Protein 6Y5U (pdb70)

B-factor: mean 34.08, std 11.99, range [17.09, 90.78]

Radius of gyration: 19.23 Å; Cα contacts (8 Å, |Δi|>4): 488; chains: 1; bounding box: 48×51×40 Å

Structure (mmCIF, N/CA/C/O backbone):
data_6Y5U
#
_entry.id   6Y5U
#
_cell.length_a   95.410
_cell.length_b   95.410
_cell.length_c   69.026
_cell.angle_alpha   90.000
_cell.angle_beta   90.000
_cell.angle_gamma   120.000
#
_symmetry.space_group_name_H-M   'P 32 2 1'
#
loop_
_entity.id
_entity.type
_entity.pdbx_description
1 polymer Rv1045
2 water water
#
loop_
_atom_site.group_PDB
_atom_site.id
_atom_site.type_symbol
_atom_site.label_atom_id
_atom_site.label_alt_id
_atom_site.label_comp_id
_atom_site.label_asym_id
_atom_site.label_entity_id
_atom_site.label_seq_id
_atom_site.pdbx_PDB_ins_code
_atom_site.Cartn_x
_atom_site.Cartn_y
_atom_site.Cartn_z
_atom_site.occupancy
_atom_site.B_iso_or_equiv
_atom_site.auth_seq_id
_atom_site.auth_comp_id
_atom_site.auth_asym_id
_atom_site.auth_atom_id
_atom_site.pdbx_PDB_model_num
ATOM 1 N N . PRO A 1 3 ? 11.97700 71.98600 14.88800 1.000 68.19000 4 PRO A N 1
ATOM 2 C CA . PRO A 1 3 ? 13.13700 71.27200 14.33900 1.000 65.37000 4 PRO A CA 1
ATOM 3 C C . PRO A 1 3 ? 14.34300 71.28600 15.28400 1.000 61.86000 4 PRO A C 1
ATOM 4 O O . PRO A 1 3 ? 15.00500 72.31700 15.42300 1.000 65.48000 4 PRO A O 1
ATOM 8 N N . TYR A 1 4 ? 14.61800 70.15300 15.92700 1.000 59.50000 5 TYR A N 1
ATOM 9 C CA . TYR A 1 4 ? 15.74400 70.06000 16.84700 1.000 55.16000 5 TYR A CA 1
ATOM 10 C C . TYR A 1 4 ? 17.04500 69.93100 16.07000 1.000 53.29000 5 TYR A C 1
ATOM 11 O O . TYR A 1 4 ? 17.13700 69.14900 15.12000 1.000 56.81000 5 TYR A O 1
ATOM 20 N N . SER A 1 5 ? 18.05600 70.68400 16.49100 1.000 57.33000 6 SER A N 1
ATOM 21 C CA . SER A 1 5 ? 19.33800 70.70800 15.79900 1.000 56.08000 6 SER A CA 1
ATOM 22 C C . SER A 1 5 ? 20.29200 69.61500 16.25400 1.000 54.79000 6 SER A C 1
ATOM 23 O O . SER A 1 5 ? 21.26000 69.32300 15.54300 1.000 56.85000 6 SER A O 1
ATOM 26 N N . SER A 1 6 ? 20.04600 69.00500 17.40700 1.000 51.97000 7 SER A N 1
ATOM 27 C CA . SER A 1 6 ? 21.02400 68.14100 18.04800 1.000 47.94000 7 SER A CA 1
ATOM 28 C C . SER A 1 6 ? 20.28300 67.10200 18.87700 1.000 42.82000 7 SER A C 1
ATOM 29 O O . SER A 1 6 ? 19.13600 67.32800 19.27700 1.000 44.69000 7 SER A O 1
ATOM 32 N N . PRO A 1 7 ? 20.89400 65.94400 19.12500 1.000 42.49000 8 PRO A N 1
ATOM 33 C CA . PRO A 1 7 ? 20.26800 64.94400 19.99900 1.000 42.09000 8 PRO A CA 1
ATOM 34 C C . PRO A 1 7 ? 20.10400 65.48000 21.41000 1.000 42.39000 8 PRO A C 1
ATOM 35 O O . PRO A 1 7 ? 20.84400 66.38400 21.82900 1.000 44.10000 8 PRO A O 1
ATOM 39 N N . PRO A 1 8 ? 19.14500 64.95400 22.17400 1.000 39.23000 9 PRO A N 1
ATOM 40 C CA . PRO A 1 8 ? 18.95900 65.42100 23.55700 1.000 39.81000 9 PRO A CA 1
ATOM 41 C C . PRO A 1 8 ? 20.23900 65.27000 24.36600 1.000 42.22000 9 PRO A C 1
ATOM 42 O O . PRO A 1 8 ? 20.89400 64.22700 24.33000 1.000 39.62000 9 PRO A O 1
ATOM 46 N N . THR A 1 9 ? 20.58800 66.33200 25.09900 1.000 41.11000 10 THR A N 1
ATOM 47 C CA . THR A 1 9 ? 21.78700 66.30600 25.93500 1.000 44.49000 10 THR A CA 1
ATOM 48 C C . THR A 1 9 ? 21.71200 65.21000 26.98900 1.000 45.73000 10 THR A C 1
ATOM 49 O O . THR A 1 9 ? 22.72700 64.58200 27.31500 1.000 43.96000 10 THR A O 1
ATOM 53 N N . ASN A 1 10 ? 20.52800 64.96900 27.54300 1.000 44.09000 11 ASN A N 1
ATOM 54 C CA . ASN A 1 10 ? 20.38900 64.02200 28.64000 1.000 42.16000 11 ASN A CA 1
ATOM 55 C C . ASN A 1 10 ? 18.93700 63.57000 28.72600 1.000 39.71000 11 ASN A C 1
ATOM 56 O O . ASN A 1 10 ? 18.08300 64.00400 27.94700 1.000 40.67000 11 ASN A O 1
ATOM 61 N N . LEU A 1 11 ? 18.66800 62.70500 29.71200 1.000 39.71000 12 LEU A N 1
ATOM 62 C CA . LEU A 1 11 ? 17.33300 62.13500 29.88400 1.000 37.75000 12 LEU A CA 1
ATOM 63 C C . LEU A 1 11 ? 16.28200 63.21500 30.09300 1.000 40.96000 12 LEU A C 1
ATOM 64 O O . LEU A 1 11 ? 15.17800 63.12900 29.54400 1.000 34.73000 12 LEU A O 1
ATOM 69 N N . ARG A 1 12 ? 16.60100 64.24400 30.88400 1.000 40.77000 13 ARG A N 1
ATOM 70 C CA . ARG A 1 12 ? 15.63800 65.31900 31.10000 1.000 42.51000 13 ARG A CA 1
ATOM 71 C C . ARG A 1 12 ? 15.26000 65.98800 29.78100 1.000 41.46000 13 ARG A C 1
ATOM 72 O O . ARG A 1 12 ? 14.08100 66.26200 29.53000 1.000 40.20000 13 ARG A O 1
ATOM 80 N N . SER A 1 13 ? 16.24900 66.24500 28.91900 1.000 39.09000 14 SER A N 1
ATOM 81 C CA . SER A 1 13 ? 15.96400 66.83100 27.61400 1.000 39.98000 14 SER A CA 1
ATOM 82 C C . SER A 1 13 ? 15.16800 65.87200 26.73700 1.000 35.90000 14 SER A C 1
ATOM 83 O O . SER A 1 13 ? 14.29700 66.30200 25.97200 1.000 33.52000 14 SER A O 1
ATOM 86 N N . LEU A 1 14 ? 15.47300 64.57600 26.81600 1.000 37.77000 15 LEU A N 1
ATOM 87 C CA . LEU A 1 14 ? 14.72000 63.59100 26.04800 1.000 34.34000 15 LEU A CA 1
ATOM 88 C C . LEU A 1 14 ? 13.24500 63.63000 26.42300 1.000 37.00000 15 LEU A C 1
ATOM 89 O O . LEU A 1 14 ? 12.37100 63.67300 25.54900 1.000 35.78000 15 LEU A O 1
ATOM 94 N N . ARG A 1 15 ? 12.95400 63.65000 27.72500 1.000 38.41000 16 ARG A N 1
ATOM 95 C CA . ARG A 1 15 ? 11.56600 63.64100 28.17800 1.000 38.23000 16 ARG A CA 1
ATOM 96 C C . ARG A 1 15 ? 10.85000 64.93800 27.82700 1.000 41.03000 16 ARG A C 1
ATOM 97 O O . ARG A 1 15 ? 9.65700 64.92300 27.50400 1.000 36.61000 16 ARG A O 1
ATOM 105 N N . ASP A 1 16 ? 11.54800 66.07300 27.89100 1.000 40.66000 17 ASP A N 1
ATOM 106 C CA . ASP A 1 16 ? 10.90400 67.32700 27.51900 1.000 36.20000 17 ASP A CA 1
ATOM 107 C C . ASP A 1 16 ? 10.55000 67.34600 26.03900 1.000 38.56000 17 ASP A C 1
ATOM 108 O O . ASP A 1 16 ? 9.49300 67.86000 25.65100 1.000 36.83000 17 ASP A O 1
ATOM 113 N N . ARG A 1 17 ? 11.42000 66.79500 25.19200 1.000 33.90000 18 ARG A N 1
ATOM 114 C CA . ARG A 1 17 ? 11.09000 66.72400 23.77400 1.000 32.24000 18 ARG A CA 1
ATOM 115 C C . ARG A 1 17 ? 9.94400 65.74900 23.53500 1.000 32.29000 18 ARG A C 1
ATOM 116 O O . ARG A 1 17 ? 9.02000 66.04900 22.77000 1.000 33.69000 18 ARG A O 1
ATOM 124 N N . LEU A 1 18 ? 9.98000 64.59000 24.20200 1.000 32.67000 19 LEU A N 1
ATOM 125 C CA . LEU A 1 18 ? 8.87100 63.64200 24.11400 1.000 34.23000 19 LEU A CA 1
ATOM 126 C C . LEU A 1 18 ? 7.55800 64.28800 24.54400 1.000 33.93000 19 LEU A C 1
ATOM 127 O O . LEU A 1 18 ? 6.51800 64.08600 23.90700 1.000 33.94000 19 LEU A O 1
ATOM 132 N N . THR A 1 19 ? 7.59000 65.07400 25.62300 1.000 37.38000 20 THR A N 1
ATOM 133 C CA . THR A 1 19 ? 6.39200 65.78900 26.05600 1.000 37.39000 20 THR A CA 1
ATOM 134 C C . THR A 1 19 ? 5.88300 66.72500 24.96600 1.000 36.58000 20 THR A C 1
ATOM 135 O O . THR A 1 19 ? 4.68200 66.76600 24.67600 1.000 36.62000 20 THR A O 1
ATOM 139 N N . GLN A 1 20 ? 6.78900 67.48700 24.34500 1.000 35.05000 21 GLN A N 1
ATOM 140 C CA . GLN A 1 20 ? 6.37600 68.42100 23.30400 1.000 37.34000 21 GLN A CA 1
ATOM 141 C C . GLN A 1 20 ? 5.81700 67.70100 22.08100 1.000 35.11000 21 GLN A C 1
ATOM 142 O O . GLN A 1 20 ? 4.79900 68.12500 21.51900 1.000 37.51000 21 GLN A O 1
ATOM 148 N N . VAL A 1 21 ? 6.46500 66.61800 21.64200 1.000 34.68000 22 VAL A N 1
ATOM 149 C CA . VAL A 1 21 ? 5.99000 65.91900 20.44800 1.000 31.91000 22 VAL A CA 1
ATOM 150 C C . VAL A 1 21 ? 4.65200 65.24000 20.72400 1.000 30.27000 22 VAL A C 1
ATOM 151 O O . VAL A 1 21 ? 3.75000 65.24500 19.87600 1.000 33.95000 22 VAL A O 1
ATOM 155 N N . ALA A 1 22 ? 4.50900 64.63600 21.90800 1.000 33.12000 23 ALA A N 1
ATOM 156 C CA . ALA A 1 22 ? 3.24500 63.98400 22.24800 1.000 30.21000 23 ALA A CA 1
ATOM 157 C C . ALA A 1 22 ? 2.10400 64.99000 22.27700 1.000 36.47000 23 ALA A C 1
ATOM 158 O O . ALA A 1 22 ? 0.99600 64.69100 21.82800 1.000 33.40000 23 ALA A O 1
ATOM 160 N N . GLU A 1 23 ? 2.35400 66.19500 22.79400 1.000 37.14000 24 GLU A N 1
ATOM 161 C CA . GLU A 1 23 ? 1.30500 67.21200 22.76800 1.000 40.20000 24 GLU A CA 1
ATOM 162 C C . GLU A 1 23 ? 1.02000 67.66800 21.34300 1.000 36.47000 24 GLU A C 1
ATOM 163 O O . GLU A 1 23 ? -0.14400 67.85200 20.96800 1.000 39.73000 24 GLU A O 1
ATOM 169 N N . ARG A 1 24 ? 2.06800 67.84400 20.53100 1.000 38.22000 25 ARG A N 1
ATOM 170 C CA . ARG A 1 24 ? 1.87800 68.21000 19.13000 1.000 39.09000 25 ARG A CA 1
ATOM 171 C C . ARG A 1 24 ? 1.09300 67.14200 18.38000 1.000 39.81000 25 ARG A C 1
ATOM 172 O O . ARG A 1 24 ? 0.27400 67.45600 17.50900 1.000 41.69000 25 ARG A O 1
ATOM 180 N N . GLN A 1 25 ? 1.34100 65.87200 18.69100 1.000 38.51000 26 GLN A N 1
ATOM 181 C CA . GLN A 1 25 ? 0.70600 64.77700 17.97500 1.000 40.33000 26 GLN A CA 1
ATOM 182 C C . GLN A 1 25 ? -0.63800 64.38200 18.57000 1.000 39.44000 26 GLN A C 1
ATOM 183 O O . GLN A 1 25 ? -1.34600 63.56500 17.96900 1.000 43.02000 26 GLN A O 1
ATOM 189 N N . GLY A 1 26 ? -1.01100 64.94100 19.71700 1.000 41.36000 27 GLY A N 1
ATOM 190 C CA . GLY A 1 26 ? -2.24200 64.53000 20.37000 1.000 39.64000 27 GLY A CA 1
ATOM 191 C C . GLY A 1 26 ? -2.19300 63.10700 20.87800 1.000 39.16000 27 GLY A C 1
ATOM 192 O O . GLY A 1 26 ? -3.16700 62.35800 20.71600 1.000 37.65000 27 GLY A O 1
ATOM 193 N N . VAL A 1 27 ? -1.07700 62.71600 21.49300 1.000 36.47000 28 VAL A N 1
ATOM 194 C CA . VAL A 1 27 ? -0.84600 61.36300 21.97700 1.000 33.77000 28 VAL A CA 1
ATOM 195 C C . VAL A 1 27 ? -0.49300 61.43700 23.45500 1.000 35.55000 28 VAL A C 1
ATOM 196 O O . VAL A 1 27 ? 0.08700 62.42100 23.92400 1.000 35.63000 28 VAL A O 1
ATOM 200 N N . VAL A 1 28 ? -0.88000 60.39700 24.19900 1.000 34.03000 29 VAL A N 1
ATOM 201 C CA . VAL A 1 28 ? -0.48600 60.27400 25.59600 1.000 34.17000 29 VAL A CA 1
ATOM 202 C C . VAL A 1 28 ? 1.03200 60.22400 25.69000 1.000 36.71000 29 VAL A C 1
ATOM 203 O O . VAL A 1 28 ? 1.68500 59.49700 24.93600 1.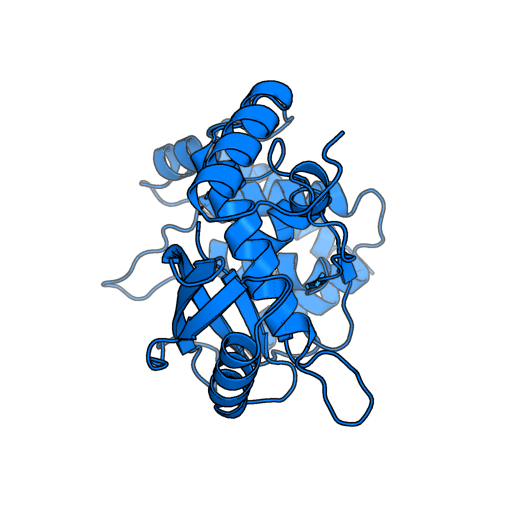000 32.28000 29 VAL A O 1
ATOM 207 N N . PHE A 1 29 ? 1.60300 61.00100 26.61600 1.000 33.69000 30 PHE A N 1
ATOM 208 C CA . PHE A 1 29 ? 3.05800 61.02400 26.75500 1.000 33.47000 30 PHE A CA 1
ATOM 209 C C . PHE A 1 29 ? 3.61100 59.62900 27.02300 1.000 33.54000 30 PHE A C 1
ATOM 210 O O . PHE A 1 29 ? 4.54100 59.18400 26.34400 1.000 33.35000 30 PHE A O 1
ATOM 218 N N . GLY A 1 30 ? 3.05600 58.92600 28.01900 1.000 31.45000 31 GLY A N 1
ATOM 219 C CA . GLY A 1 30 ? 3.56000 57.60200 28.35400 1.000 31.13000 31 GLY A CA 1
ATOM 220 C C . GLY A 1 30 ? 3.48600 56.61400 27.20100 1.000 31.72000 31 GLY A C 1
ATOM 221 O O . GLY A 1 30 ? 4.30700 55.69400 27.11000 1.000 30.81000 31 GLY A O 1
ATOM 222 N N . ARG A 1 31 ? 2.51800 56.79500 26.30400 1.000 28.38000 32 ARG A N 1
ATOM 223 C CA . ARG A 1 31 ? 2.41100 55.93900 25.12900 1.000 27.64000 32 ARG A CA 1
ATOM 224 C C . ARG A 1 31 ? 3.55400 56.20500 24.16100 1.000 30.28000 32 ARG A C 1
ATOM 225 O O . ARG A 1 31 ? 4.16000 55.26800 23.62800 1.000 27.93000 32 ARG A O 1
ATOM 233 N N . LEU A 1 32 ? 3.84500 57.48200 23.90500 1.000 30.43000 33 LEU A N 1
ATOM 234 C CA . LEU A 1 32 ? 4.96700 57.81600 23.03100 1.000 27.05000 33 LEU A CA 1
ATOM 235 C C . LEU A 1 32 ? 6.28100 57.39300 23.66000 1.000 30.78000 33 LEU A C 1
ATOM 236 O O . LEU A 1 32 ? 7.18100 56.89800 22.96500 1.000 26.31000 33 LEU A O 1
ATOM 241 N N . GLN A 1 33 ? 6.41700 57.58500 24.97400 1.000 29.53000 34 GLN A N 1
ATOM 242 C CA . GLN A 1 33 ? 7.65000 57.18200 25.63900 1.000 30.52000 34 GLN A CA 1
ATOM 243 C C . GLN A 1 33 ? 7.84900 55.67900 25.54500 1.000 29.09000 34 GLN A C 1
ATOM 244 O O . GLN A 1 33 ? 8.96400 55.21100 25.28100 1.000 31.10000 34 GLN A O 1
ATOM 250 N N . ARG A 1 34 ? 6.78200 54.90300 25.76100 1.000 29.51000 35 ARG A N 1
ATOM 251 C CA . ARG A 1 34 ? 6.89500 53.46000 25.60500 1.000 29.96000 35 ARG A CA 1
ATOM 252 C C . ARG A 1 34 ? 7.23800 53.09600 24.16400 1.000 27.79000 35 ARG A C 1
ATOM 253 O O . ARG A 1 34 ? 8.02300 52.17600 23.92100 1.000 29.82000 35 ARG A O 1
ATOM 261 N N . HIS A 1 35 ? 6.64100 53.79900 23.19800 1.000 26.88000 36 HIS A N 1
ATOM 262 C CA . HIS A 1 35 ? 6.93900 53.54400 21.78900 1.000 24.45000 36 HIS A CA 1
ATOM 263 C C . HIS A 1 35 ? 8.41800 53.75500 21.49700 1.000 26.06000 36 HIS A C 1
ATOM 264 O O . HIS A 1 35 ? 9.06500 52.91500 20.86200 1.000 26.03000 36 HIS A O 1
ATOM 271 N N . VAL A 1 36 ? 8.97200 54.86300 21.98200 1.000 26.23000 37 VAL A N 1
ATOM 272 C CA . VAL A 1 36 ? 10.39900 55.12600 21.79900 1.000 25.37000 37 VAL A CA 1
ATOM 273 C C . VAL A 1 36 ? 11.24200 54.03100 22.44800 1.000 25.04000 37 VAL A C 1
ATOM 274 O O . VAL A 1 36 ? 12.21600 53.55000 21.85600 1.000 25.52000 37 VAL A O 1
ATOM 278 N N . ALA A 1 37 ? 10.89000 53.61700 23.67500 1.000 24.80000 38 ALA A N 1
ATOM 279 C CA . ALA A 1 37 ? 11.63000 52.53500 24.31900 1.000 26.06000 38 ALA A CA 1
ATOM 280 C C . ALA A 1 37 ? 11.58400 51.27000 23.47200 1.000 26.96000 38 ALA A C 1
ATOM 281 O O . ALA A 1 37 ? 12.59900 50.58500 23.29900 1.000 27.58000 38 ALA A O 1
ATOM 283 N N . MET A 1 38 ? 10.41600 50.96800 22.90700 1.000 24.63000 39 MET A N 1
ATOM 284 C CA . MET A 1 38 ? 10.27600 49.79500 22.05300 1.000 25.32000 39 MET A CA 1
ATOM 285 C C . MET A 1 38 ? 11.13800 49.91600 20.80700 1.000 24.69000 39 MET A C 1
ATOM 286 O O . MET A 1 38 ? 11.77400 48.93800 20.39600 1.000 25.33000 39 MET A O 1
ATOM 291 N N . ILE A 1 39 ? 11.14400 51.09800 20.18100 1.000 24.97000 40 ILE A N 1
ATOM 292 C CA . ILE A 1 39 ? 11.96500 51.30000 18.98800 1.000 24.46000 40 ILE A CA 1
ATOM 293 C C . ILE A 1 39 ? 13.43100 51.07300 19.32100 1.000 25.10000 40 ILE A C 1
ATOM 294 O O . ILE A 1 39 ? 14.17600 50.47800 18.53300 1.000 24.72000 40 ILE A O 1
ATOM 299 N N . VAL A 1 40 ? 13.86000 51.52900 20.50000 1.000 25.86000 41 VAL A N 1
ATOM 300 C CA . VAL A 1 40 ? 15.25700 51.36200 20.90500 1.000 27.48000 41 VAL A CA 1
ATOM 301 C C . VAL A 1 40 ? 15.59100 49.88600 21.05900 1.000 27.80000 41 VAL A C 1
ATOM 302 O O . VAL A 1 40 ? 16.62600 49.41200 20.57500 1.000 28.48000 41 VAL A O 1
ATOM 306 N N . VAL A 1 41 ? 14.71000 49.12500 21.72000 1.000 26.49000 42 VAL A N 1
ATOM 307 C CA . VAL A 1 41 ? 14.93800 47.68700 21.84000 1.000 24.18000 42 VAL A CA 1
ATOM 308 C C . VAL A 1 41 ? 14.91600 47.03000 20.46700 1.000 27.06000 42 VAL A C 1
ATOM 309 O O . VAL A 1 41 ? 15.69400 46.11300 20.18900 1.000 26.67000 42 VAL A O 1
ATOM 313 N N . ALA A 1 42 ? 14.03100 47.49300 19.58200 1.000 25.82000 43 ALA A N 1
ATOM 314 C CA . ALA A 1 42 ? 13.99700 46.93200 18.23800 1.000 25.88000 43 ALA A CA 1
ATOM 315 C C . ALA A 1 42 ? 15.27200 47.24000 17.46800 1.000 26.69000 43 ALA A C 1
ATOM 316 O O . ALA A 1 42 ? 15.70400 46.42700 16.64400 1.000 26.17000 43 ALA A O 1
ATOM 318 N N . GLN A 1 43 ? 15.88100 48.40600 17.69400 1.000 26.62000 44 GLN A N 1
ATOM 319 C CA . GLN A 1 43 ? 17.14400 48.68600 17.01600 1.000 24.76000 44 GLN A CA 1
ATOM 320 C C . GLN A 1 43 ? 18.24800 47.76100 17.51600 1.000 29.20000 44 GLN A C 1
ATOM 321 O O . GLN A 1 43 ? 19.05700 47.27100 16.71700 1.000 29.71000 44 GLN A O 1
ATOM 327 N N . PHE A 1 44 ? 18.28300 47.48000 18.82500 1.000 26.61000 45 PHE A N 1
ATOM 328 C CA . PHE A 1 44 ? 19.20600 46.46500 19.32800 1.000 28.45000 45 PHE A CA 1
ATOM 329 C C . PHE A 1 44 ? 18.95300 45.12200 18.64600 1.000 28.27000 45 PHE A C 1
ATOM 330 O O . PHE A 1 44 ? 19.89100 44.44700 18.20500 1.000 28.16000 45 PHE A O 1
ATOM 338 N N . ALA A 1 45 ? 17.68000 44.71900 18.55600 1.000 24.57000 46 ALA A N 1
ATOM 339 C CA . ALA A 1 45 ? 17.34100 43.45500 17.90700 1.000 23.90000 46 ALA A CA 1
ATOM 340 C C . ALA A 1 45 ? 17.74100 43.46300 16.44000 1.000 26.75000 46 ALA A C 1
ATOM 341 O O . ALA A 1 45 ? 18.17200 42.44000 15.90200 1.000 27.18000 46 ALA A O 1
ATOM 343 N N . ALA A 1 46 ? 17.61100 44.60900 15.77300 1.000 27.07000 47 ALA A N 1
ATOM 344 C CA . ALA A 1 46 ? 17.94200 44.65200 14.35300 1.000 25.41000 47 ALA A CA 1
ATOM 345 C C . ALA A 1 46 ? 19.43600 44.50500 14.08400 1.000 29.38000 47 ALA A C 1
ATOM 346 O O . ALA A 1 46 ? 19.81300 44.23900 12.93500 1.000 28.03000 47 ALA A O 1
ATOM 348 N N . THR A 1 47 ? 20.29500 44.66600 15.09600 1.000 26.84000 48 THR A N 1
ATOM 349 C CA . THR A 1 47 ? 21.72100 44.41900 14.89900 1.000 29.25000 48 THR A CA 1
ATOM 350 C C . THR A 1 47 ? 22.06300 42.93400 14.90100 1.000 29.70000 48 THR A C 1
ATOM 351 O O . THR A 1 47 ? 23.17100 42.56700 14.48800 1.000 31.19000 48 THR A O 1
ATOM 355 N N . LEU A 1 48 ? 21.15400 42.07600 15.35800 1.000 28.43000 49 LEU A N 1
ATOM 356 C CA . LEU A 1 48 ? 21.41400 40.64100 15.45900 1.000 24.95000 49 LEU A CA 1
ATOM 357 C C . LEU A 1 48 ? 21.17500 40.00000 14.09600 1.000 26.83000 49 LEU A C 1
ATOM 358 O O . LEU A 1 48 ? 20.03700 39.94600 13.62100 1.000 26.03000 49 LEU A O 1
ATOM 363 N N . THR A 1 49 ? 22.23000 39.50900 13.45400 1.000 24.53000 50 THR A N 1
ATOM 364 C CA . THR A 1 49 ? 22.08100 38.88600 12.14600 1.000 22.25000 50 THR A CA 1
ATOM 365 C C . THR A 1 49 ? 22.82400 37.56100 12.10800 1.000 22.84000 50 THR A C 1
ATOM 366 O O . THR A 1 49 ? 23.71500 37.30000 12.92300 1.000 25.45000 50 THR A O 1
ATOM 370 N N . ASP A 1 50 ? 22.43800 36.72500 11.15100 1.000 23.31000 51 ASP A N 1
ATOM 371 C CA . ASP A 1 50 ? 23.22000 35.53200 10.86500 1.000 23.88000 51 ASP A CA 1
ATOM 372 C C . ASP A 1 50 ? 24.40500 35.90000 9.96700 1.000 23.46000 51 ASP A C 1
ATOM 373 O O . ASP A 1 50 ? 24.63200 37.06800 9.63700 1.000 22.24000 51 ASP A O 1
ATOM 378 N N . ASP A 1 51 ? 25.19900 34.89300 9.58800 1.000 25.44000 52 ASP A N 1
ATOM 379 C CA . ASP A 1 51 ? 26.42400 35.22300 8.86300 1.000 23.05000 52 ASP A CA 1
ATOM 380 C C . ASP A 1 51 ? 26.18500 35.61800 7.40800 1.000 24.72000 52 ASP A C 1
ATOM 381 O O . ASP A 1 51 ? 27.15300 35.94700 6.70800 1.000 26.15000 52 ASP A O 1
ATOM 386 N N . THR A 1 52 ? 24.93700 35.65400 6.93200 1.000 23.44000 53 THR A N 1
ATOM 387 C CA . THR A 1 52 ? 24.62600 36.29100 5.65900 1.000 24.15000 53 THR A CA 1
ATOM 388 C C . THR A 1 52 ? 24.05600 37.68900 5.83500 1.000 25.10000 53 THR A C 1
ATOM 389 O O . THR A 1 52 ? 23.82300 38.37700 4.83700 1.000 31.33000 53 THR A O 1
ATOM 393 N N . GLY A 1 53 ? 23.85400 38.13300 7.07300 1.000 22.50000 54 GLY A N 1
ATOM 394 C CA . GLY A 1 53 ? 23.31600 39.44700 7.33500 1.000 22.28000 54 GLY A CA 1
ATOM 395 C C . GLY A 1 53 ? 21.81300 39.47900 7.50700 1.000 24.41000 54 GLY A C 1
ATOM 396 O O . GLY A 1 53 ? 21.24900 40.57300 7.66900 1.000 25.55000 54 GLY A O 1
ATOM 397 N N . ALA A 1 54 ? 21.16000 38.32900 7.49500 1.000 24.80000 55 ALA A N 1
ATOM 398 C CA . ALA A 1 54 ? 19.70500 38.25600 7.62000 1.000 22.05000 55 ALA A CA 1
ATOM 399 C C . ALA A 1 54 ? 19.31400 38.36900 9.08800 1.000 26.03000 55 ALA A C 1
ATOM 400 O O . ALA A 1 54 ? 20.06800 37.95400 9.96900 1.000 23.77000 55 ALA A O 1
ATOM 402 N N . PRO A 1 55 ? 18.14300 38.94200 9.37600 1.000 21.28000 56 PRO A N 1
ATOM 403 C CA . PRO A 1 55 ? 17.73100 39.12600 10.77500 1.000 23.01000 56 PRO A CA 1
ATOM 404 C C . PRO A 1 55 ? 17.67000 37.82000 11.54900 1.000 22.86000 56 PRO A C 1
ATOM 405 O O . PRO A 1 55 ? 17.23300 36.78600 11.03400 1.000 26.97000 56 PRO A O 1
ATOM 409 N N . LEU A 1 56 ? 18.09900 37.88500 12.81100 1.000 22.78000 57 LEU A N 1
ATOM 410 C CA . LEU A 1 56 ? 17.89800 36.77900 13.73900 1.000 23.64000 57 LEU A CA 1
ATOM 411 C C . LEU A 1 56 ? 16.58700 36.88600 14.50700 1.000 26.08000 57 LEU A C 1
ATOM 412 O O . LEU A 1 56 ? 16.10500 35.87400 15.02800 1.000 26.58000 57 LEU A O 1
ATOM 417 N N . LEU A 1 57 ? 16.00800 38.07700 14.58300 1.000 23.42000 58 LEU A N 1
ATOM 418 C CA . LEU A 1 57 ? 14.82800 38.31700 15.40500 1.000 21.67000 58 LEU A CA 1
ATOM 419 C C . LEU A 1 57 ? 13.80900 39.08500 14.58700 1.000 23.03000 58 LEU A C 1
ATOM 420 O O . LEU A 1 57 ? 14.13900 40.11700 13.98900 1.000 23.93000 58 LEU A O 1
ATOM 425 N N . LEU A 1 58 ? 12.56600 38.60600 14.59200 1.000 21.74000 59 LEU A N 1
ATOM 426 C CA . LEU A 1 58 ? 11.47500 39.30500 13.93200 1.000 19.59000 59 LEU A CA 1
ATOM 427 C C . LEU A 1 58 ? 10.45100 39.73700 14.97300 1.000 23.49000 59 LEU A C 1
ATOM 428 O O . LEU A 1 58 ? 10.10700 38.96200 15.87500 1.000 25.41000 59 LEU A O 1
ATOM 433 N N . VAL A 1 59 ? 9.98400 40.97600 14.85000 1.000 21.07000 60 VAL A N 1
ATOM 434 C CA . VAL A 1 59 ? 9.00900 41.53400 15.79100 1.000 22.58000 60 VAL A CA 1
ATOM 435 C C . VAL A 1 59 ? 7.60500 41.07900 15.40600 1.000 22.21000 60 VAL A C 1
ATOM 436 O O . VAL A 1 59 ? 7.28400 40.92800 14.22400 1.000 22.63000 60 VAL A O 1
ATOM 440 N N . LYS A 1 60 ? 6.76900 40.83700 16.41300 1.000 19.91000 61 LYS A N 1
ATOM 441 C CA . LYS A 1 60 ? 5.37000 40.45300 16.19900 1.000 21.41000 61 LYS A CA 1
ATOM 442 C C . LYS A 1 60 ? 4.53800 41.04700 17.33100 1.000 24.70000 61 LYS A C 1
ATOM 443 O O . LYS A 1 60 ? 4.98900 41.95200 18.03700 1.000 22.44000 61 LYS A O 1
ATOM 449 N N . GLY A 1 61 ? 3.29900 40.57200 17.48000 1.000 24.47000 62 GLY A N 1
ATOM 450 C CA . GLY A 1 61 ? 2.50600 41.07000 18.59400 1.000 24.34000 62 GLY A CA 1
ATOM 451 C C . GLY A 1 61 ? 2.05700 42.52000 18.44500 1.000 25.82000 62 GLY A C 1
ATOM 452 O O . GLY A 1 61 ? 2.00000 43.09200 17.34400 1.000 25.48000 62 GLY A O 1
ATOM 453 N N . GLY A 1 62 ? 1.71500 43.11400 19.59500 1.000 23.82000 63 GLY A N 1
ATOM 454 C CA . GLY A 1 62 ? 1.20100 44.47500 19.59200 1.000 21.74000 63 GLY A CA 1
ATOM 455 C C . GLY A 1 62 ? 2.21400 45.49400 19.10800 1.000 23.03000 63 GLY A C 1
ATOM 456 O O . GLY A 1 62 ? 1.84000 46.51600 18.52800 1.000 25.13000 63 GLY A O 1
ATOM 457 N N . SER A 1 63 ? 3.50300 45.23800 19.34700 1.000 25.17000 64 SER A N 1
ATOM 458 C CA . SER A 1 63 ? 4.53200 46.16100 18.87700 1.000 22.86000 64 SER A CA 1
ATOM 459 C C . SER A 1 63 ? 4.54100 46.24000 17.36200 1.000 22.08000 64 SER A C 1
ATOM 460 O O . SER A 1 63 ? 4.69300 47.32400 16.78900 1.000 22.03000 64 SER A O 1
ATOM 463 N N . SER A 1 64 ? 4.38900 45.09600 16.69400 1.000 20.75000 65 SER A N 1
ATOM 464 C CA . SER A 1 64 ? 4.32900 45.09800 15.23800 1.000 21.64000 65 SER A CA 1
ATOM 465 C C . SER A 1 64 ? 3.09600 45.83700 14.75000 1.000 23.59000 65 SER A C 1
ATOM 466 O O . SER A 1 64 ? 3.16700 46.62800 13.80600 1.000 24.01000 65 SER A O 1
ATOM 469 N N . LEU A 1 65 ? 1.95000 45.59500 15.38100 1.000 22.70000 66 LEU A N 1
ATOM 470 C CA . LEU A 1 65 ? 0.74800 46.30800 14.96200 1.000 21.87000 66 LEU A CA 1
ATOM 471 C C . LEU A 1 65 ? 0.89800 47.80900 15.15700 1.000 22.12000 66 LEU A C 1
ATOM 472 O O . LEU A 1 65 ? 0.41900 48.58900 14.33100 1.000 21.70000 66 LEU A O 1
ATOM 477 N N . GLU A 1 66 ? 1.58600 48.23500 16.22800 1.000 19.53000 67 GLU A N 1
ATOM 478 C CA . GLU A 1 66 ? 1.80700 49.66200 16.42500 1.000 21.81000 67 GLU A CA 1
ATOM 479 C C . GLU A 1 66 ? 2.72500 50.22500 15.34300 1.000 23.01000 67 GLU A C 1
ATOM 480 O O . GLU A 1 66 ? 2.53100 51.35400 14.88400 1.000 23.15000 67 GLU A O 1
ATOM 486 N N . LEU A 1 67 ? 3.73500 49.45300 14.92800 1.000 21.13000 68 LEU A N 1
ATOM 487 C CA . LEU A 1 67 ? 4.58200 49.88700 13.82100 1.000 23.24000 68 LEU A CA 1
ATOM 488 C C . LEU A 1 67 ? 3.82200 49.90400 12.50300 1.000 21.91000 68 LEU A C 1
ATOM 489 O O . LEU A 1 67 ? 4.03800 50.79300 11.67000 1.000 24.73000 68 LEU A O 1
ATOM 494 N N . ARG A 1 68 ? 2.90400 48.95500 12.30000 1.000 23.23000 69 ARG A N 1
ATOM 495 C CA . ARG A 1 68 ? 2.18500 48.89900 11.02800 1.000 23.22000 69 ARG A CA 1
ATOM 496 C C . ARG A 1 68 ? 1.14300 50.00100 10.92400 1.000 25.58000 69 ARG A C 1
ATOM 497 O O . ARG A 1 68 ? 0.93700 50.56900 9.84600 1.000 27.16000 69 ARG A O 1
ATOM 505 N N . ARG A 1 69 ? 0.45800 50.29300 12.02600 1.000 24.63000 70 ARG A N 1
ATOM 506 C CA . ARG A 1 69 ? -0.71000 51.15900 12.00500 1.000 27.06000 70 ARG A CA 1
ATOM 507 C C . ARG A 1 69 ? -0.45300 52.54800 12.55600 1.000 26.82000 70 ARG A C 1
ATOM 508 O O . ARG A 1 69 ? -1.26500 53.44900 12.31000 1.000 26.06000 70 ARG A O 1
ATOM 516 N N . GLY A 1 70 ? 0.63300 52.73200 13.29600 1.000 24.99000 71 GLY A N 1
ATOM 517 C CA . GLY A 1 70 ? 0.84100 53.94400 14.05700 1.000 24.93000 71 GLY A CA 1
ATOM 518 C C . GLY A 1 70 ? 0.16300 53.90300 15.41800 1.000 24.71000 71 GLY A C 1
ATOM 519 O O . GLY A 1 70 ? -0.77000 53.13600 15.66400 1.000 24.99000 71 GLY A O 1
ATOM 520 N N . ILE A 1 71 ? 0.65800 54.76200 16.31600 1.000 23.95000 72 ILE A N 1
ATOM 521 C CA . ILE A 1 71 ? 0.07700 54.85700 17.66300 1.000 21.68000 72 ILE A CA 1
ATOM 522 C C . ILE A 1 71 ? -1.42400 55.12800 17.62900 1.000 27.04000 72 ILE A C 1
ATOM 523 O O . ILE A 1 71 ? -2.17000 54.44000 18.34900 1.000 23.73000 72 ILE A O 1
ATOM 528 N N . PRO A 1 72 ? -1.94100 56.08100 16.84100 1.000 25.15000 73 PRO A N 1
ATOM 529 C CA . PRO A 1 72 ? -3.38100 56.38100 16.93600 1.000 23.81000 73 PRO A CA 1
ATOM 530 C C . PRO A 1 72 ? -4.27600 55.23700 16.51400 1.000 24.83000 73 PRO A C 1
ATOM 531 O O . PRO A 1 72 ? -5.43700 55.19800 16.93100 1.000 25.50000 73 PRO A O 1
ATOM 535 N N . ASP A 1 73 ? -3.78800 54.31600 15.68900 1.000 23.19000 74 ASP A N 1
ATOM 536 C CA . ASP A 1 73 ? -4.64900 53.30600 15.08800 1.000 25.73000 74 ASP A CA 1
ATOM 537 C C . ASP A 1 73 ? -4.31100 51.90400 15.56400 1.000 22.54000 74 ASP A C 1
ATOM 538 O O . ASP A 1 73 ? -4.62600 50.93100 14.87300 1.000 25.01000 74 ASP A O 1
ATOM 543 N N . SER A 1 74 ? -3.71200 51.78300 16.74500 1.000 21.46000 75 SER A N 1
ATOM 544 C CA . SER A 1 74 ? -3.37300 50.48400 17.31400 1.000 20.77000 75 SER A CA 1
ATOM 545 C C . SER A 1 74 ? -3.64900 50.47500 18.81400 1.000 23.11000 75 SER A C 1
ATOM 546 O O . SER A 1 74 ? -3.69600 51.51800 19.47400 1.000 23.70000 75 SER A O 1
ATOM 549 N N . ARG A 1 75 ? -3.85200 49.26600 19.34700 1.000 23.01000 76 ARG A N 1
ATOM 550 C CA . ARG A 1 75 ? -4.02600 49.08400 20.78300 1.000 25.09000 76 ARG A CA 1
ATOM 551 C C . ARG A 1 75 ? -2.78100 49.47400 21.55700 1.000 30.33000 76 ARG A C 1
ATOM 552 O O . ARG A 1 75 ? -1.65200 49.18300 21.14300 1.000 27.77000 76 ARG A O 1
ATOM 560 N N . THR A 1 76 ? -2.99300 50.07700 22.71700 1.000 28.30000 77 THR A N 1
ATOM 561 C CA . THR A 1 76 ? -1.93800 50.18100 23.71200 1.000 32.25000 77 THR A CA 1
ATOM 562 C C . THR A 1 76 ? -1.56800 48.79500 24.23300 1.000 34.61000 77 THR A C 1
ATOM 563 O O . THR A 1 76 ? -2.42900 48.05000 24.71400 1.000 34.49000 77 THR A O 1
ATOM 577 N N . LYS A 1 78 ? 2.19000 46.47100 25.90700 1.000 33.24000 79 LYS A N 1
ATOM 578 C CA . LYS A 1 78 ? 3.45100 46.69700 26.61400 1.000 35.60000 79 LYS A CA 1
ATOM 579 C C . LYS A 1 78 ? 4.58500 45.75300 26.19500 1.000 32.21000 79 LYS A C 1
ATOM 580 O O . LYS A 1 78 ? 5.75800 46.13700 26.21800 1.000 33.90000 79 LYS A O 1
ATOM 586 N N . ASP A 1 79 ? 4.23600 44.53000 25.81300 1.000 30.42000 80 ASP A N 1
ATOM 587 C CA . ASP A 1 79 ? 5.25100 43.53000 25.50400 1.000 31.17000 80 ASP A CA 1
ATOM 588 C C . ASP A 1 79 ? 5.93400 43.82400 24.17200 1.000 32.38000 80 ASP A C 1
ATOM 589 O O . ASP A 1 79 ? 5.32000 44.32800 23.22700 1.000 30.74000 80 ASP A O 1
ATOM 594 N N . PHE A 1 80 ? 7.21800 43.48200 24.10700 1.000 29.99000 81 PHE A N 1
ATOM 595 C CA . PHE A 1 80 ? 7.98200 43.43200 22.85900 1.000 29.23000 81 PHE A CA 1
ATOM 596 C C . PHE A 1 80 ? 8.14100 41.94800 22.52900 1.000 27.54000 81 PHE A C 1
ATOM 597 O O . PHE A 1 80 ? 9.01400 41.26900 23.07500 1.000 29.24000 81 PHE A O 1
ATOM 605 N N . ASP A 1 81 ? 7.27900 41.44900 21.65200 1.000 24.50000 82 ASP A N 1
ATOM 606 C CA . ASP A 1 81 ? 7.22600 40.04400 21.27500 1.000 25.91000 82 ASP A CA 1
ATOM 607 C C . ASP A 1 81 ? 8.04700 39.79900 20.01700 1.000 25.63000 82 ASP A C 1
ATOM 608 O O . ASP A 1 81 ? 7.97300 40.57100 19.06100 1.000 23.38000 82 ASP A O 1
ATOM 613 N N . THR A 1 82 ? 8.84100 38.72400 20.02600 1.000 25.23000 83 THR A N 1
ATOM 614 C CA . THR A 1 82 ? 9.72500 38.42300 18.90900 1.000 25.93000 83 THR A CA 1
ATOM 615 C C . THR A 1 82 ? 9.71800 36.93200 18.61400 1.000 28.39000 83 THR A C 1
ATOM 616 O O . THR A 1 82 ? 9.35000 36.10100 19.45600 1.000 28.20000 83 THR A O 1
ATOM 620 N N . VAL A 1 83 ? 10.11500 36.60500 17.38700 1.000 22.84000 84 VAL A N 1
ATOM 621 C CA . VAL A 1 83 ? 10.41600 35.23600 16.98200 1.000 21.22000 84 VAL A CA 1
ATOM 622 C C . VAL A 1 83 ? 11.90200 35.16900 16.67100 1.000 26.27000 84 VAL A C 1
ATOM 623 O O . VAL A 1 83 ? 12.41800 36.00400 15.92000 1.000 25.14000 84 VAL A O 1
ATOM 627 N N . ALA A 1 84 ? 12.58300 34.18100 17.24600 1.000 25.67000 85 ALA A N 1
ATOM 628 C CA . ALA A 1 84 ? 14.00300 33.97700 16.99000 1.000 26.78000 85 ALA A CA 1
ATOM 629 C C . ALA A 1 84 ? 14.14300 33.07400 15.77600 1.000 32.29000 85 ALA A C 1
ATOM 630 O O . ALA A 1 84 ? 13.70600 31.91700 15.80500 1.000 33.65000 85 ALA A O 1
ATOM 632 N N . ARG A 1 85 ? 14.74200 33.60800 14.70700 1.000 35.99000 86 ARG A N 1
ATOM 633 C CA . ARG A 1 85 ? 14.74000 32.93000 13.42100 1.000 36.06000 86 ARG A CA 1
ATOM 634 C C . ARG A 1 85 ? 15.71500 31.77000 13.37400 1.000 42.97000 86 ARG A C 1
ATOM 635 O O . ARG A 1 85 ? 15.59900 30.90800 12.49400 1.000 46.08000 86 ARG A O 1
ATOM 643 N N . ARG A 1 86 ? 16.64700 31.71100 14.31100 1.000 42.58000 87 ARG A N 1
ATOM 644 C CA . ARG A 1 86 ? 17.65100 30.66300 14.27800 1.000 44.46000 87 ARG A CA 1
ATOM 645 C C . ARG A 1 86 ? 18.11500 30.36000 15.69100 1.000 49.60000 87 ARG A C 1
ATOM 646 O O . ARG A 1 86 ? 18.31800 29.19600 16.05100 1.000 57.17000 87 ARG A O 1
ATOM 654 N N . ASP A 1 87 ? 18.26100 31.39300 16.51200 1.000 51.44000 88 ASP A N 1
ATOM 655 C CA . ASP A 1 87 ? 18.98700 31.18100 17.75000 1.000 53.18000 88 ASP A CA 1
ATOM 656 C C . ASP A 1 87 ? 18.06900 30.77500 18.89100 1.000 51.99000 88 ASP A C 1
ATOM 657 O O . ASP A 1 87 ? 16.84200 30.88700 18.82800 1.000 52.19000 88 ASP A O 1
ATOM 662 N N . ILE A 1 88 ? 18.70500 30.33300 19.96600 1.000 55.12000 89 ILE A N 1
ATOM 663 C CA . ILE A 1 88 ? 18.04400 29.61500 21.03700 1.000 54.56000 89 ILE A CA 1
ATOM 664 C C . ILE A 1 88 ? 18.22100 30.46100 22.28500 1.000 55.41000 89 ILE A C 1
ATOM 665 O O . ILE A 1 88 ? 17.43100 31.37500 22.54500 1.000 52.35000 89 ILE A O 1
ATOM 670 N N . GLU A 1 89 ? 19.27900 30.14800 23.04700 1.000 58.20000 90 GLU A N 1
ATOM 671 C CA . GLU A 1 89 ? 19.77000 30.92200 24.17800 1.000 57.32000 90 GLU A CA 1
ATOM 672 C C . GLU A 1 89 ? 20.80000 31.96400 23.75900 1.000 53.40000 90 GLU A C 1
ATOM 673 O O . GLU A 1 89 ? 21.17000 32.82600 24.57100 1.000 53.47000 90 GLU A O 1
ATOM 679 N N . LEU A 1 90 ? 21.29700 31.87400 22.52000 1.000 50.80000 91 LEU A N 1
ATOM 680 C CA . LEU A 1 90 ? 22.23300 32.86600 21.99900 1.000 46.91000 91 LEU A CA 1
ATOM 681 C C . LEU A 1 90 ? 21.58000 34.22900 21.81500 1.000 39.70000 91 LEU A C 1
ATOM 682 O O . LEU A 1 90 ? 22.28300 35.24400 21.78400 1.000 38.83000 91 LEU A O 1
ATOM 687 N N . ILE A 1 91 ? 20.25300 34.27200 21.69600 1.000 41.86000 92 ILE A N 1
ATOM 688 C CA . ILE A 1 91 ? 19.57400 35.55100 21.52400 1.000 38.39000 92 ILE A CA 1
ATOM 689 C C . ILE A 1 91 ? 19.84600 36.45400 22.71600 1.000 35.01000 92 ILE A C 1
ATOM 690 O O . ILE A 1 91 ? 20.20300 37.62600 22.55800 1.000 32.75000 92 ILE A O 1
ATOM 695 N N . HIS A 1 92 ? 19.69800 35.91600 23.93300 1.000 35.66000 93 HIS A N 1
ATOM 696 C CA . HIS A 1 92 ? 19.86500 36.74800 25.12100 1.000 35.57000 93 HIS A CA 1
ATOM 697 C C . HIS A 1 92 ? 21.28800 37.28500 25.22500 1.000 34.52000 93 HIS A C 1
ATOM 698 O O . HIS A 1 92 ? 21.49700 38.47300 25.49800 1.000 35.40000 93 HIS A O 1
ATOM 705 N N . GLU A 1 93 ? 22.28400 36.41900 25.01700 1.000 36.88000 94 GLU A N 1
ATOM 706 C CA . GLU A 1 93 ? 23.67400 36.86200 25.07400 1.000 37.26000 94 GLU A CA 1
ATOM 707 C C . GLU A 1 93 ? 23.95800 37.93100 24.02500 1.000 36.10000 94 GLU A C 1
ATOM 708 O O . GLU A 1 93 ? 24.67800 38.90100 24.29200 1.000 35.09000 94 GLU A O 1
ATOM 714 N N . GLN A 1 94 ? 23.38700 37.78100 22.82900 1.000 36.03000 95 GLN A N 1
ATOM 715 C CA . GLN A 1 94 ? 23.63800 38.75300 21.77200 1.000 36.28000 95 GLN A CA 1
ATOM 716 C C . GLN A 1 94 ? 22.90700 40.06300 22.02900 1.000 31.84000 95 GLN A C 1
ATOM 717 O O . GLN A 1 94 ? 23.43600 41.13900 21.73000 1.000 32.98000 95 GLN A O 1
ATOM 723 N N . LEU A 1 95 ? 21.69200 39.99800 22.58000 1.000 31.48000 96 LEU A N 1
ATOM 724 C CA . LEU A 1 95 ? 21.00800 41.22800 22.96400 1.000 33.88000 96 LEU A CA 1
ATOM 725 C C . LEU A 1 95 ? 21.77100 41.95700 24.06000 1.000 32.97000 96 LEU A C 1
ATOM 726 O O . LEU A 1 95 ? 21.94000 43.18100 24.00400 1.000 33.30000 96 LEU A O 1
ATOM 731 N N . ALA A 1 96 ? 22.25500 41.22000 25.06500 1.000 34.74000 97 ALA A N 1
ATOM 732 C CA . ALA A 1 96 ? 22.99000 41.86500 26.14700 1.000 33.87000 97 ALA A CA 1
ATOM 733 C C . ALA A 1 96 ? 24.21400 42.59800 25.61800 1.000 32.40000 97 ALA A C 1
ATOM 734 O O . ALA A 1 96 ? 24.51600 43.71600 26.05300 1.000 35.65000 97 ALA A O 1
ATOM 736 N N . ASP A 1 97 ? 24.92800 41.98600 24.67100 1.000 37.43000 98 ASP A N 1
ATOM 737 C CA . ASP A 1 97 ? 26.07100 42.65300 24.05900 1.000 36.88000 98 ASP A CA 1
ATOM 738 C C . ASP A 1 97 ? 25.63200 43.88500 23.27700 1.000 34.22000 98 ASP A C 1
ATOM 739 O O . ASP A 1 97 ? 26.25100 44.94900 23.38100 1.000 34.88000 98 ASP A O 1
ATOM 744 N N . ALA A 1 98 ? 24.55600 43.76400 22.49600 1.000 34.04000 99 ALA A N 1
ATOM 745 C CA . ALA A 1 98 ? 24.06100 44.91200 21.74000 1.000 32.91000 99 ALA A CA 1
ATOM 746 C C . ALA A 1 98 ? 23.65400 46.05000 22.66500 1.000 29.85000 99 ALA A C 1
ATOM 747 O O . ALA A 1 98 ? 23.88700 47.22200 22.35600 1.000 32.30000 99 ALA A O 1
ATOM 749 N N . GLY A 1 99 ? 23.03500 45.72500 23.80400 1.000 34.04000 100 GLY A N 1
ATOM 750 C CA . GLY A 1 99 ? 22.59300 46.76300 24.71500 1.000 31.87000 100 GLY A CA 1
ATOM 751 C C . GLY A 1 99 ? 23.73700 47.42600 25.45200 1.000 33.64000 100 GLY A C 1
ATOM 752 O O . GLY A 1 99 ? 23.63900 48.59600 25.83600 1.000 33.30000 100 GLY A O 1
ATOM 753 N N . GLU A 1 100 ? 24.83100 46.68900 25.66800 1.000 37.46000 101 GLU A N 1
ATOM 754 C CA . GLU A 1 100 ? 26.00700 47.28200 26.29600 1.000 37.50000 101 GLU A CA 1
ATOM 755 C C . GLU A 1 100 ? 26.71600 48.22600 25.33300 1.000 34.92000 101 GLU A C 1
ATOM 756 O O . GLU A 1 100 ? 27.11500 49.33000 25.71700 1.000 36.58000 101 GLU A O 1
ATOM 762 N N . THR A 1 101 ? 26.86400 47.81300 24.07200 1.000 34.73000 102 THR A N 1
ATOM 763 C CA . THR A 1 101 ? 27.42800 48.70100 23.06200 1.000 35.11000 102 THR A CA 1
ATOM 764 C C . THR A 1 101 ? 26.58100 49.95400 22.90500 1.000 33.69000 102 THR A C 1
ATOM 765 O O . THR A 1 101 ? 27.11000 51.06600 22.79500 1.000 36.96000 102 THR A O 1
ATOM 769 N N . GLY A 1 102 ? 25.26600 49.79600 22.89800 1.000 33.91000 103 GLY A N 1
ATOM 770 C CA . GLY A 1 102 ? 24.37100 50.92900 22.83000 1.000 33.02000 103 GLY A CA 1
ATOM 771 C C . GLY A 1 102 ? 23.97000 51.30200 21.41300 1.000 35.53000 103 GLY A C 1
ATOM 772 O O . GLY A 1 102 ? 24.46200 50.76400 20.41800 1.000 34.01000 103 GLY A O 1
ATOM 773 N N . TRP A 1 103 ? 23.03500 52.25000 21.33900 1.000 31.27000 104 TRP A N 1
ATOM 774 C CA . TRP A 1 103 ? 22.54700 52.79000 20.07600 1.000 29.95000 104 TRP A CA 1
ATOM 775 C C . TRP A 1 103 ? 22.09100 54.21900 20.32400 1.000 34.11000 104 TRP A C 1
ATOM 776 O O . TRP A 1 103 ? 21.15600 54.43700 21.10400 1.000 31.17000 104 TRP A O 1
ATOM 787 N N . GLU A 1 104 ? 22.76600 55.18100 19.68400 1.000 32.16000 105 GLU A N 1
ATOM 788 C CA . GLU A 1 104 ? 22.36800 56.59300 19.69400 1.000 33.13000 105 GLU A CA 1
ATOM 789 C C . GLU A 1 104 ? 22.17400 57.13500 21.11000 1.000 35.21000 105 GLU A C 1
ATOM 790 O O . GLU A 1 104 ? 21.28300 57.94700 21.36600 1.000 35.37000 105 GLU A O 1
ATOM 796 N N . GLY A 1 105 ? 23.02300 56.69300 22.04300 1.000 35.43000 106 GLY A N 1
ATOM 797 C CA . GLY A 1 105 ? 22.98500 57.15600 23.41400 1.000 36.66000 106 GLY A CA 1
ATOM 798 C C . GLY A 1 105 ? 22.20800 56.27000 24.36800 1.000 36.50000 106 GLY A C 1
ATOM 799 O O . GLY A 1 105 ? 22.31800 56.45000 25.58600 1.000 37.29000 106 GLY A O 1
ATOM 800 N N . PHE A 1 106 ? 21.42100 55.32900 23.85200 1.000 32.31000 107 PHE A N 1
ATOM 801 C CA . PHE A 1 106 ? 20.67700 54.39700 24.68100 1.000 30.01000 107 PHE A CA 1
ATOM 802 C C . PHE A 1 106 ? 21.51500 53.16100 24.96300 1.000 33.25000 107 PHE A C 1
ATOM 803 O O . PHE A 1 106 ? 22.22500 52.67100 24.08300 1.000 36.01000 107 PHE A O 1
ATOM 811 N N . THR A 1 107 ? 21.41900 52.65000 26.18800 1.000 32.80000 108 THR A N 1
ATOM 812 C CA . THR A 1 107 ? 21.99900 51.36400 26.54800 1.000 32.35000 108 THR A CA 1
ATOM 813 C C . THR A 1 107 ? 20.92100 50.51900 27.21300 1.000 32.77000 108 THR A C 1
ATOM 814 O O . THR A 1 107 ? 19.85500 51.01600 27.57800 1.000 35.89000 108 THR A O 1
ATOM 818 N N . ALA A 1 108 ? 21.18800 49.22300 27.35900 1.000 34.22000 109 ALA A N 1
ATOM 819 C CA . ALA A 1 108 ? 20.22100 48.34800 28.00700 1.000 34.30000 109 ALA A CA 1
ATOM 820 C C . ALA A 1 108 ? 20.93400 47.20900 28.71600 1.000 37.88000 109 ALA A C 1
ATOM 821 O O . ALA A 1 108 ? 21.90600 46.65200 28.20000 1.000 40.29000 109 ALA A O 1
ATOM 823 N N . ILE A 1 109 ? 20.44200 46.87700 29.90300 1.000 37.20000 110 ILE A N 1
ATOM 824 C CA . ILE A 1 109 ? 20.78100 45.63900 30.59200 1.000 39.59000 110 ILE A CA 1
ATOM 825 C C . ILE A 1 109 ? 19.54800 44.74900 30.56400 1.000 36.95000 110 ILE A C 1
ATOM 826 O O . ILE A 1 109 ? 18.41900 45.23500 30.69700 1.000 41.60000 110 ILE A O 1
ATOM 831 N N . PHE A 1 110 ? 19.75700 43.45000 30.38900 1.000 37.42000 111 PHE A N 1
ATOM 832 C CA . PHE A 1 110 ? 18.66100 42.50200 30.27300 1.000 39.02000 111 PHE A CA 1
ATOM 833 C C . PHE A 1 110 ? 18.64600 41.57600 31.47700 1.000 44.34000 111 PHE A C 1
ATOM 834 O O . PHE A 1 110 ? 19.68700 41.03100 31.86300 1.000 44.89000 111 PHE A O 1
ATOM 842 N N . THR A 1 111 ? 17.47100 41.41500 32.07700 1.000 40.14000 112 THR A N 1
ATOM 843 C CA . THR A 1 111 ? 17.32400 40.45000 33.15200 1.000 39.74000 112 THR A CA 1
ATOM 844 C C . THR A 1 111 ? 17.42100 39.03300 32.59200 1.000 42.40000 112 THR A C 1
ATOM 845 O O . THR A 1 111 ? 17.35200 38.80500 31.37900 1.000 39.35000 112 THR A O 1
ATOM 849 N N . ALA A 1 112 ? 17.60500 38.07300 33.49300 1.000 37.31000 113 ALA A N 1
ATOM 850 C CA . ALA A 1 112 ? 17.87500 36.71100 33.06700 1.000 42.81000 113 ALA A CA 1
ATOM 851 C C . ALA A 1 112 ? 16.66000 36.12600 32.35200 1.000 39.84000 113 ALA A C 1
ATOM 852 O O . ALA A 1 112 ? 15.51800 36.39000 32.74500 1.000 40.42000 113 ALA A O 1
ATOM 854 N N . PRO A 1 113 ? 16.86300 35.32700 31.30800 1.000 42.28000 114 PRO A N 1
ATOM 855 C CA . PRO A 1 113 ? 15.71700 34.73300 30.61200 1.000 41.84000 114 PRO A CA 1
ATOM 856 C C . PRO A 1 113 ? 15.06100 33.64700 31.44800 1.000 44.92000 114 PRO A C 1
ATOM 857 O O . PRO A 1 113 ? 15.73300 32.81000 32.05500 1.000 48.27000 114 PRO A O 1
ATOM 861 N N . GLU A 1 114 ? 13.73400 33.67400 31.48200 1.000 43.42000 115 GLU A N 1
ATOM 862 C CA . GLU A 1 114 ? 12.93700 32.67200 32.17300 1.000 47.48000 115 GLU A CA 1
ATOM 863 C C . GLU A 1 114 ? 12.02500 31.98300 31.16800 1.000 52.38000 115 GLU A C 1
ATOM 864 O O . GLU A 1 114 ? 11.40700 32.64100 30.32400 1.000 52.08000 115 GLU A O 1
ATOM 870 N N . GLU A 1 115 ? 11.94700 30.65900 31.25500 1.000 54.33000 116 GLU A N 1
ATOM 871 C CA . GLU A 1 115 ? 11.19100 29.89300 30.27800 1.000 56.75000 116 GLU A CA 1
ATOM 872 C C . GLU A 1 115 ? 9.70600 29.87900 30.61600 1.000 60.65000 116 GLU A C 1
ATOM 873 O O . GLU A 1 115 ? 9.30700 29.94300 31.78300 1.000 61.95000 116 GLU A O 1
ATOM 879 N N . ILE A 1 116 ? 8.89400 29.79500 29.56500 1.000 61.08000 117 ILE A N 1
ATOM 880 C CA . ILE A 1 116 ? 7.44100 29.87200 29.63800 1.000 60.87000 117 ILE A CA 1
ATOM 881 C C . ILE A 1 116 ? 6.88100 28.55800 29.10900 1.000 66.92000 117 ILE A C 1
ATOM 882 O O . ILE A 1 116 ? 7.29800 28.08100 28.04600 1.000 62.50000 117 ILE A O 1
ATOM 887 N N . ASP A 1 117 ? 5.95400 27.96600 29.85400 1.000 72.01000 118 ASP A N 1
ATOM 888 C CA . ASP A 1 117 ? 5.35200 26.71100 29.43100 1.000 74.59000 118 ASP A CA 1
ATOM 889 C C . ASP A 1 117 ? 4.12600 26.98100 28.57100 1.000 73.26000 118 ASP A C 1
ATOM 890 O O . ASP A 1 117 ? 3.13500 27.54000 29.04400 1.000 76.43000 118 ASP A O 1
ATOM 895 N N . VAL A 1 118 ? 4.21900 26.60000 27.30200 1.000 71.21000 119 VAL A N 1
ATOM 896 C CA . VAL A 1 118 ? 3.15500 26.79800 26.32400 1.000 71.98000 119 VAL A CA 1
ATOM 897 C C . VAL A 1 118 ? 2.97000 25.47500 25.59000 1.000 70.30000 119 VAL A C 1
ATOM 898 O O . VAL A 1 118 ? 3.95600 24.89300 25.10800 1.000 70.86000 119 VAL A O 1
ATOM 902 N N . PRO A 1 119 ? 1.74900 24.95500 25.48700 1.000 70.75000 120 PRO A N 1
ATOM 903 C CA . PRO A 1 119 ? 1.54100 23.70200 24.75800 1.000 67.59000 120 PRO A CA 1
ATOM 904 C C . PRO A 1 119 ? 1.56600 23.92000 23.25500 1.000 63.77000 120 PRO A C 1
ATOM 905 O O . PRO A 1 119 ? 1.29300 25.01300 22.75100 1.000 66.09000 120 PRO A O 1
ATOM 909 N N . GLY A 1 120 ? 1.89400 22.84800 22.53500 1.000 61.62000 121 GLY A N 1
ATOM 910 C CA . GLY A 1 120 ? 2.00500 22.90000 21.09200 1.000 53.98000 121 GLY A CA 1
ATOM 911 C C . GLY A 1 120 ? 3.32700 23.41700 20.57400 1.000 53.51000 121 GLY A C 1
ATOM 912 O O . GLY A 1 120 ? 3.57100 23.34300 19.36200 1.000 48.79000 121 GLY A O 1
ATOM 913 N N . MET A 1 121 ? 4.19000 23.93400 21.44800 1.000 58.31000 122 MET A N 1
ATOM 914 C CA . MET A 1 121 ? 5.50500 24.42300 21.06700 1.000 60.52000 122 MET A CA 1
ATOM 915 C C . MET A 1 121 ? 6.57100 23.53500 21.68700 1.000 59.29000 122 MET A C 1
ATOM 916 O O . MET A 1 121 ? 6.66800 23.46600 22.92300 1.000 58.36000 122 MET A O 1
ATOM 921 N N . PRO A 1 122 ? 7.38100 22.84100 20.88100 1.000 57.51000 123 PRO A N 1
ATOM 922 C CA . PRO A 1 122 ? 8.40000 21.94600 21.46600 1.000 59.06000 123 PRO A CA 1
ATOM 923 C C . PRO A 1 122 ? 9.42600 22.68000 22.31000 1.000 63.21000 123 PRO A C 1
ATOM 924 O O . PRO A 1 122 ? 9.76900 22.22300 23.40900 1.000 60.80000 123 PRO A O 1
ATOM 928 N N . VAL A 1 123 ? 9.93400 23.80800 21.82400 1.000 59.89000 124 VAL A N 1
ATOM 929 C CA . VAL A 1 123 ? 10.86200 24.64300 22.57600 1.000 56.33000 124 VAL A CA 1
ATOM 930 C C . VAL A 1 123 ? 10.08800 25.82600 23.13600 1.000 54.55000 124 VAL A C 1
ATOM 931 O O . VAL A 1 123 ? 9.34500 26.49700 22.40600 1.000 51.84000 124 VAL A O 1
ATOM 935 N N . LYS A 1 124 ? 10.24000 26.06400 24.41900 1.000 55.65000 125 LYS A N 1
ATOM 936 C CA . LYS A 1 124 ? 9.51400 27.00800 25.25100 1.000 57.71000 125 LYS A CA 1
ATOM 937 C C . LYS A 1 124 ? 9.89700 28.44400 24.90600 1.000 54.57000 125 LYS A C 1
ATOM 938 O O . LYS A 1 124 ? 11.05800 28.72600 24.59500 1.000 52.56000 125 LYS A O 1
ATOM 944 N N . PRO A 1 125 ? 8.94400 29.37200 24.95700 1.000 52.03000 126 PRO A N 1
ATOM 945 C CA . PRO A 1 125 ? 9.30000 30.79500 24.88400 1.000 48.66000 126 PRO A CA 1
ATOM 946 C C . PRO A 1 125 ? 10.06400 31.24400 26.12100 1.000 51.12000 126 PRO A C 1
ATOM 947 O O . PRO A 1 125 ? 9.98500 30.64200 27.19500 1.000 52.90000 126 PRO A O 1
ATOM 951 N N . ARG A 1 126 ? 10.81500 32.32600 25.95300 1.000 43.30000 127 ARG A N 1
ATOM 952 C CA . ARG A 1 126 ? 11.58000 32.94200 27.02400 1.000 44.80000 127 ARG A CA 1
ATOM 953 C C . ARG A 1 126 ? 11.09000 34.36300 27.23800 1.000 42.96000 127 ARG A C 1
ATOM 954 O O . ARG A 1 126 ? 10.80100 35.07700 26.27200 1.000 39.01000 127 ARG A O 1
ATOM 962 N N . ARG A 1 127 ? 11.01300 34.77000 28.50300 1.000 39.85000 128 ARG A N 1
ATOM 963 C CA . ARG A 1 127 ? 10.66200 36.13100 28.87800 1.000 37.16000 128 ARG A CA 1
ATOM 964 C C . ARG A 1 127 ? 11.76500 36.73900 29.73200 1.000 38.20000 128 ARG A C 1
ATOM 965 O O . ARG A 1 127 ? 12.37900 36.05800 30.56100 1.000 38.07000 128 ARG A O 1
ATOM 973 N N . PHE A 1 128 ? 12.00800 38.02700 29.52300 1.000 32.67000 129 PHE A N 1
ATOM 974 C CA . PHE A 1 128 ? 12.93700 38.80200 30.33200 1.000 32.52000 129 PHE A CA 1
ATOM 975 C C . PHE A 1 128 ? 12.61700 40.27200 30.10300 1.000 35.99000 129 PHE A C 1
ATOM 976 O O . PHE A 1 128 ? 11.67700 40.61200 29.37800 1.000 35.30000 129 PHE A O 1
ATOM 984 N N . THR A 1 129 ? 13.38700 41.14700 30.74300 1.000 32.32000 130 THR A N 1
ATOM 985 C CA . THR A 1 129 ? 13.11300 42.57600 30.71100 1.000 32.81000 130 THR A CA 1
ATOM 986 C C . THR A 1 129 ? 14.35400 43.34000 30.27400 1.000 38.43000 130 THR A C 1
ATOM 987 O O . THR A 1 129 ? 15.47100 43.03400 30.70400 1.000 38.10000 130 THR A O 1
ATOM 991 N N . ALA A 1 130 ? 14.15200 44.32600 29.40800 1.000 35.27000 131 ALA A N 1
ATOM 992 C CA . ALA A 1 130 ? 15.20600 45.25800 29.03400 1.000 35.11000 131 ALA A CA 1
ATOM 993 C C . ALA A 1 130 ? 15.10400 46.47800 29.93300 1.000 34.48000 131 ALA A C 1
ATOM 994 O O . ALA A 1 130 ? 14.04400 47.10500 30.01300 1.000 35.46000 131 ALA A O 1
ATOM 996 N N . LYS A 1 131 ? 16.19200 46.80700 30.61500 1.000 34.95000 132 LYS A N 1
ATOM 997 C CA . LYS A 1 131 ? 16.26300 48.01100 31.43000 1.000 37.63000 132 LYS A CA 1
ATOM 998 C C . LYS A 1 131 ? 17.08500 49.04200 30.67000 1.000 38.66000 132 LYS A C 1
ATOM 999 O O . LYS A 1 131 ? 18.30900 48.91300 30.55300 1.000 38.14000 132 LYS A O 1
ATOM 1005 N N . LEU A 1 132 ? 16.40400 50.05700 30.14400 1.000 34.74000 133 LEU A N 1
ATOM 1006 C CA . LEU A 1 132 ? 17.00600 51.02500 29.24200 1.000 35.82000 133 LEU A CA 1
ATOM 1007 C C . LEU A 1 132 ? 17.49800 52.24000 30.00600 1.000 39.63000 133 LEU A C 1
ATOM 1008 O O . LEU A 1 132 ? 16.86000 52.68900 30.96300 1.000 41.59000 133 LEU A O 1
ATOM 1013 N N . SER A 1 133 ? 18.63500 52.77300 29.56900 1.000 36.51000 134 SER A N 1
ATOM 1014 C CA . SER A 1 133 ? 19.12400 54.06500 30.02000 1.000 37.98000 134 SER A CA 1
ATOM 1015 C C . SER A 1 133 ? 19.43800 54.92800 28.80800 1.000 38.85000 134 SER A C 1
ATOM 1016 O O . SER A 1 133 ? 19.72800 54.41700 27.72300 1.000 37.09000 134 SER A O 1
ATOM 1019 N N . TYR A 1 134 ? 19.35400 56.24300 28.99200 1.000 36.32000 135 TYR A N 1
ATOM 1020 C CA . TYR A 1 134 ? 19.77500 57.20500 27.98200 1.000 35.25000 135 TYR A CA 1
ATOM 1021 C C . TYR A 1 134 ? 20.91200 58.02400 28.57300 1.000 41.04000 135 TYR A C 1
ATOM 1022 O O . TYR A 1 134 ? 20.70400 58.77000 29.53600 1.000 39.18000 135 TYR A O 1
ATOM 1031 N N . ARG A 1 135 ? 22.10800 57.87500 28.00400 1.000 40.07000 136 ARG A N 1
ATOM 1032 C CA . ARG A 1 135 ? 23.29200 58.62000 28.43600 1.000 40.75000 136 ARG A CA 1
ATOM 1033 C C . ARG A 1 135 ? 23.50400 58.50300 29.94600 1.000 43.83000 136 ARG A C 1
ATOM 1034 O O . ARG A 1 135 ? 23.73700 59.49000 30.64900 1.000 45.92000 136 ARG A O 1
ATOM 1042 N N . GLY A 1 136 ? 23.40600 57.27300 30.44900 1.000 42.32000 137 GLY A N 1
ATOM 1043 C CA . GLY A 1 136 ? 23.77100 56.95300 31.80800 1.000 48.10000 137 GLY A CA 1
ATOM 1044 C C . GLY A 1 136 ? 22.61900 56.84800 32.78800 1.000 49.06000 137 GLY A C 1
ATOM 1045 O O . GLY A 1 136 ? 22.78300 56.21700 33.83900 1.000 53.71000 137 GLY A O 1
ATOM 1046 N N . ARG A 1 137 ? 21.46300 57.43000 32.48000 1.000 45.79000 138 ARG A N 1
ATOM 1047 C CA . ARG A 1 137 ? 20.35800 57.52400 33.42800 1.000 46.06000 138 ARG A CA 1
ATOM 1048 C C . ARG A 1 137 ? 19.20200 56.63700 32.98300 1.000 45.39000 138 ARG A C 1
ATOM 1049 O O . ARG A 1 137 ? 18.80700 56.67000 31.81300 1.000 44.58000 138 ARG A O 1
ATOM 1057 N N . ALA A 1 138 ? 18.65900 55.86400 33.92900 1.000 43.42000 139 ALA A N 1
ATOM 1058 C CA . ALA A 1 138 ? 17.57100 54.92900 33.65400 1.000 40.77000 139 ALA A CA 1
ATOM 1059 C C . ALA A 1 138 ? 16.39800 55.62500 32.97900 1.000 42.16000 139 ALA A C 1
ATOM 1060 O O . ALA A 1 138 ? 15.96300 56.69500 33.40900 1.000 40.12000 139 ALA A O 1
ATOM 1062 N N . PHE A 1 139 ? 15.87400 54.99600 31.92700 1.000 39.80000 140 PHE A N 1
ATOM 1063 C CA . PHE A 1 139 ? 14.88800 55.62000 31.05000 1.000 37.18000 140 PHE A CA 1
ATOM 1064 C C . PHE A 1 139 ? 13.55200 54.89600 31.04400 1.000 38.88000 140 PHE A C 1
ATOM 1065 O O . PHE A 1 139 ? 12.50800 55.54100 31.19200 1.000 40.46000 140 PHE A O 1
ATOM 1073 N N . ALA A 1 140 ? 13.55200 53.57700 30.87400 1.000 36.89000 141 ALA A N 1
ATOM 1074 C CA . ALA A 1 140 ? 12.32500 52.79100 30.78600 1.000 36.56000 141 ALA A CA 1
ATOM 1075 C C . ALA A 1 140 ? 12.69400 51.31700 30.85000 1.000 37.58000 141 ALA A C 1
ATOM 1076 O O . ALA A 1 140 ? 13.85600 50.93900 30.6790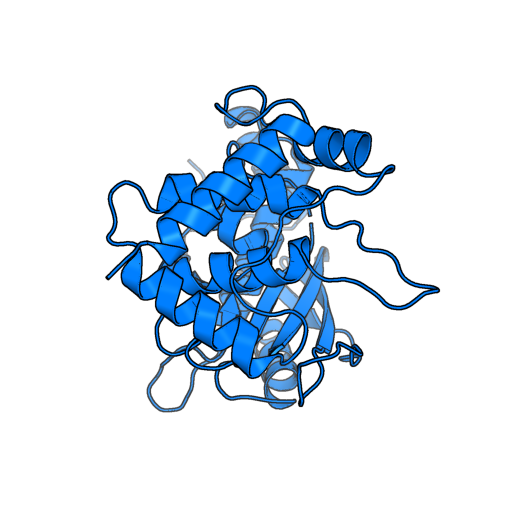0 1.000 37.38000 141 ALA A O 1
ATOM 1078 N N . THR A 1 141 ? 11.68800 50.48800 31.10400 1.000 35.68000 142 THR A N 1
ATOM 1079 C CA . THR A 1 141 ? 11.82900 49.04200 31.06200 1.000 35.82000 142 THR A CA 1
ATOM 1080 C C . THR A 1 141 ? 10.86100 48.48200 30.03100 1.000 37.23000 142 THR A C 1
ATOM 1081 O O . THR A 1 141 ? 9.74800 48.99300 29.87300 1.000 36.58000 142 THR A O 1
ATOM 1085 N N . VAL A 1 142 ? 11.29500 47.43600 29.32600 1.000 33.70000 143 VAL A N 1
ATOM 1086 C CA . VAL A 1 142 ? 10.51200 46.81600 28.26800 1.000 33.06000 143 VAL A CA 1
ATOM 1087 C C . VAL A 1 142 ? 10.45700 45.31500 28.51100 1.000 32.97000 143 VAL A C 1
ATOM 1088 O O . VAL A 1 142 ? 11.49300 44.64500 28.49200 1.000 32.90000 143 VAL A O 1
ATOM 1092 N N . PRO A 1 143 ? 9.28300 44.73700 28.76300 1.000 32.17000 144 PRO A N 1
ATOM 1093 C CA . PRO A 1 143 ? 9.17200 43.27800 28.79100 1.000 31.29000 144 PRO A CA 1
ATOM 1094 C C . PRO A 1 143 ? 9.35000 42.70400 27.39800 1.000 33.17000 144 PRO A C 1
ATOM 1095 O O . PRO A 1 143 ? 8.80500 43.22300 26.41900 1.000 33.14000 144 PRO A O 1
ATOM 1099 N N . ILE A 1 144 ? 10.12200 41.62500 27.32100 1.000 32.69000 145 ILE A N 1
ATOM 1100 C CA . ILE A 1 144 ? 10.48100 40.98500 26.06600 1.000 31.46000 145 ILE A CA 1
ATOM 1101 C C . ILE A 1 144 ? 10.06800 39.52700 26.13600 1.000 31.98000 145 ILE A C 1
ATOM 1102 O O . ILE A 1 144 ? 10.28100 38.86100 27.15500 1.000 34.02000 145 ILE A O 1
ATOM 1107 N N . GLU A 1 145 ? 9.47800 39.03100 25.05300 1.000 28.70000 146 GLU A N 1
ATOM 1108 C CA . GLU A 1 145 ? 9.20600 37.61100 24.90100 1.000 31.73000 146 GLU A CA 1
ATOM 1109 C C . GLU A 1 145 ? 9.82700 37.14200 23.59400 1.000 33.39000 146 GLU A C 1
ATOM 1110 O O . GLU A 1 145 ? 9.71200 37.82000 22.56800 1.000 31.39000 146 GLU A O 1
ATOM 1116 N N . VAL A 1 146 ? 10.51400 36.00500 23.64200 1.000 32.23000 147 VAL A N 1
ATOM 1117 C CA . VAL A 1 146 ? 11.17000 35.42100 22.47900 1.000 30.00000 147 VAL A CA 1
ATOM 1118 C C . VAL A 1 146 ? 10.63000 34.01000 22.29200 1.000 31.58000 147 VAL A C 1
ATOM 1119 O O . VAL A 1 146 ? 10.73600 33.17300 23.19800 1.000 34.91000 147 VAL A O 1
ATOM 1123 N N . SER A 1 147 ? 10.06100 33.74300 21.12300 1.000 27.58000 148 SER A N 1
ATOM 1124 C CA . SER A 1 147 ? 9.55900 32.42800 20.75700 1.000 29.42000 148 SER A CA 1
ATOM 1125 C C . SER A 1 147 ? 10.38400 31.84900 19.61600 1.000 29.85000 148 SER A C 1
ATOM 1126 O O . SER A 1 147 ? 11.01200 32.56800 18.84200 1.000 30.13000 148 SER A O 1
ATOM 1129 N N . SER A 1 148 ? 10.38300 30.53100 19.51400 1.000 30.53000 149 SER A N 1
ATOM 1130 C CA . SER A 1 148 ? 11.08600 29.90900 18.40700 1.000 32.25000 149 SER A CA 1
ATOM 1131 C C . SER A 1 148 ? 10.23800 29.91000 17.13900 1.000 31.47000 149 SER A C 1
ATOM 1132 O O . SER A 1 148 ? 9.01100 30.06600 17.16700 1.000 29.67000 149 SER A O 1
ATOM 1135 N N . VAL A 1 149 ? 10.92700 29.70000 16.01500 1.000 33.21000 150 VAL A N 1
ATOM 1136 C CA . VAL A 1 149 ? 10.27900 29.58800 14.71700 1.000 31.06000 150 VAL A CA 1
ATOM 1137 C C . VAL A 1 149 ? 9.25000 28.47200 14.73500 1.000 31.71000 150 VAL A C 1
ATOM 1138 O O . VAL A 1 149 ? 9.45700 27.41200 15.34300 1.000 31.78000 150 VAL A O 1
ATOM 1142 N N . GLU A 1 150 ? 8.12200 28.72000 14.07500 1.000 28.44000 151 GLU A N 1
ATOM 1143 C CA . GLU A 1 150 ? 7.11300 27.70700 13.79300 1.000 28.69000 151 GLU A CA 1
ATOM 1144 C C . GLU A 1 150 ? 6.85600 27.70200 12.30000 1.000 27.84000 151 GLU A C 1
ATOM 1145 O O . GLU A 1 150 ? 6.52100 28.74500 11.73100 1.000 30.09000 151 GLU A O 1
ATOM 1151 N N . ALA A 1 151 ? 6.99000 26.53000 11.67100 1.000 25.90000 152 ALA A N 1
ATOM 1152 C CA . ALA A 1 151 ? 6.73100 26.34600 10.24100 1.000 30.28000 152 ALA A CA 1
ATOM 1153 C C . ALA A 1 151 ? 7.46700 27.45200 9.48300 1.000 30.47000 152 ALA A C 1
ATOM 1154 O O . ALA A 1 151 ? 8.67300 27.64000 9.70500 1.000 29.01000 152 ALA A O 1
ATOM 1156 N N . GLY A 1 152 ? 6.80000 28.20300 8.61300 1.000 27.29000 153 GLY A N 1
ATOM 1157 C CA . GLY A 1 152 ? 7.48200 29.18700 7.79700 1.000 29.02000 153 GLY A CA 1
ATOM 1158 C C . GLY A 1 152 ? 7.41000 30.60500 8.32700 1.000 25.42000 153 GLY A C 1
ATOM 1159 O O . GLY A 1 152 ? 7.62300 31.54800 7.56600 1.000 24.68000 153 GLY A O 1
ATOM 1160 N N . ASN A 1 153 ? 7.13500 30.77800 9.62200 1.000 24.79000 154 ASN A N 1
ATOM 1161 C CA . ASN A 1 153 ? 6.86300 32.12600 10.11600 1.000 25.25000 154 ASN A CA 1
ATOM 1162 C C . ASN A 1 153 ? 8.10800 32.99400 10.22400 1.000 27.86000 154 ASN A C 1
ATOM 1163 O O . ASN A 1 153 ? 7.99500 34.17200 10.58400 1.000 24.08000 154 ASN A O 1
ATOM 1168 N N . ALA A 1 154 ? 9.28100 32.47300 9.87300 1.000 25.73000 155 ALA A N 1
ATOM 1169 C CA . ALA A 1 154 ? 10.46900 33.30800 9.78200 1.000 27.27000 155 ALA A CA 1
ATOM 1170 C C . ALA A 1 154 ? 11.09900 33.26900 8.39600 1.000 26.59000 155 ALA A C 1
ATOM 1171 O O . ALA A 1 154 ? 12.20700 33.79600 8.21600 1.000 30.21000 155 ALA A O 1
ATOM 1173 N N . ASP A 1 155 ? 10.41400 32.68000 7.41000 1.000 25.67000 156 ASP A N 1
ATOM 1174 C CA . ASP A 1 155 ? 10.96200 32.59200 6.05600 1.000 28.13000 156 ASP A CA 1
ATOM 1175 C C . ASP A 1 155 ? 11.16200 33.96700 5.43200 1.000 28.75000 156 ASP A C 1
ATOM 1176 O O . ASP A 1 155 ? 12.13300 34.18200 4.69700 1.000 29.94000 156 ASP A O 1
ATOM 1181 N N . GLN A 1 156 ? 10.23600 34.89900 5.67900 1.000 26.92000 157 GLN A N 1
ATOM 1182 C CA . GLN A 1 156 ? 10.26300 36.24400 5.12000 1.000 25.69000 157 GLN A CA 1
ATOM 1183 C C . GLN A 1 156 ? 9.97100 37.24600 6.22500 1.000 22.53000 157 GLN A C 1
ATOM 1184 O O . GLN A 1 156 ? 9.56200 36.88200 7.33200 1.000 22.55000 157 GLN A O 1
ATOM 1190 N N . PHE A 1 157 ? 10.16400 38.52600 5.91700 1.000 22.31000 158 PHE A N 1
ATOM 1191 C CA . PHE A 1 157 ? 9.84300 39.55300 6.89400 1.000 21.69000 158 PHE A CA 1
ATOM 1192 C C . PHE A 1 157 ? 9.48600 40.85000 6.18300 1.000 23.16000 158 PHE A C 1
ATOM 1193 O O . PHE A 1 157 ? 9.90500 41.10000 5.04800 1.000 22.47000 158 PHE A O 1
ATOM 1201 N N . ASP A 1 158 ? 8.65600 41.65500 6.85200 1.000 20.84000 159 ASP A N 1
ATOM 1202 C CA . ASP A 1 158 ? 8.41500 43.03500 6.46400 1.000 20.65000 159 ASP A CA 1
ATOM 1203 C C . ASP A 1 158 ? 9.36900 43.93100 7.24600 1.000 20.92000 159 ASP A C 1
ATOM 1204 O O . ASP A 1 158 ? 9.83800 43.56700 8.32600 1.000 23.49000 159 ASP A O 1
ATOM 1209 N N . THR A 1 159 ? 9.70700 45.09100 6.67800 1.000 21.95000 160 THR A N 1
ATOM 1210 C CA . THR A 1 159 ? 10.59300 46.02500 7.37000 1.000 19.54000 160 THR A CA 1
ATOM 1211 C C . THR A 1 159 ? 9.84700 47.33200 7.57900 1.000 20.29000 160 THR A C 1
ATOM 1212 O O . THR A 1 159 ? 9.51400 48.02900 6.61300 1.000 22.93000 160 THR A O 1
ATOM 1216 N N . LEU A 1 160 ? 9.58600 47.65400 8.84100 1.000 22.18000 161 LEU A N 1
ATOM 1217 C CA . LEU A 1 160 ? 8.76500 48.80100 9.19900 1.000 23.24000 161 LEU A CA 1
ATOM 1218 C C . LEU A 1 160 ? 9.62000 49.86000 9.87500 1.000 24.69000 161 LEU A C 1
ATOM 1219 O O . LEU A 1 160 ? 10.74900 49.60100 10.30600 1.000 25.42000 161 LEU A O 1
ATOM 1224 N N . THR A 1 161 ? 9.09400 51.07500 9.92700 1.000 24.22000 162 THR A N 1
ATOM 1225 C CA . THR A 1 161 ? 9.86000 52.17400 10.49100 1.000 21.83000 162 THR A CA 1
ATOM 1226 C C . THR A 1 161 ? 8.96800 53.04700 11.35500 1.000 24.35000 162 THR A C 1
ATOM 1227 O O . THR A 1 161 ? 7.74600 52.87200 11.41200 1.000 25.67000 162 THR A O 1
ATOM 1231 N N . SER A 1 162 ? 9.61700 53.97300 12.05200 1.000 25.61000 163 SER A N 1
ATOM 1232 C CA . SER A 1 162 ? 8.95300 54.99100 12.85100 1.000 24.00000 163 SER A CA 1
ATOM 1233 C C . SER A 1 162 ? 9.83200 56.22500 12.82700 1.000 26.27000 163 SER A C 1
ATOM 1234 O O . SER A 1 162 ? 11.06200 56.11500 12.80700 1.000 27.34000 163 SER A O 1
ATOM 1237 N N . ASP A 1 163 ? 9.20300 57.39400 12.83900 1.000 29.29000 164 ASP A N 1
ATOM 1238 C CA . ASP A 1 163 ? 9.94500 58.64400 12.89400 1.000 28.57000 164 ASP A CA 1
ATOM 1239 C C . ASP A 1 163 ? 10.00500 59.22500 14.29800 1.000 29.01000 164 ASP A C 1
ATOM 1240 O O . ASP A 1 163 ? 10.45700 60.36300 14.45700 1.000 29.42000 164 ASP A O 1
ATOM 1245 N N . ALA A 1 164 ? 9.60600 58.45400 15.32200 1.000 25.93000 165 ALA A N 1
ATOM 1246 C CA . ALA A 1 164 ? 9.44000 59.02200 16.65900 1.000 27.50000 165 ALA A CA 1
ATOM 1247 C C . ALA A 1 164 ? 10.75600 59.54800 17.21100 1.000 31.91000 165 ALA A C 1
ATOM 1248 O O . ALA A 1 164 ? 10.78500 60.59500 17.86700 1.000 30.33000 165 ALA A O 1
ATOM 1250 N N . LEU A 1 165 ? 11.85600 58.83800 16.96600 1.000 27.21000 166 LEU A N 1
ATOM 1251 C CA . LEU A 1 165 ? 13.12900 59.33300 17.47100 1.000 26.81000 166 LEU A CA 1
ATOM 1252 C C . LEU A 1 165 ? 13.66400 60.48300 16.63400 1.000 30.57000 166 LEU A C 1
ATOM 1253 O O . LEU A 1 165 ? 14.33500 61.37100 17.17200 1.000 31.71000 166 LEU A O 1
ATOM 1258 N N . GLY A 1 166 ? 13.36900 60.50100 15.33500 1.000 28.96000 167 GLY A N 1
ATOM 1259 C CA . GLY A 1 166 ? 13.72000 61.66500 14.54300 1.000 30.75000 167 GLY A CA 1
ATOM 1260 C C . GLY A 1 166 ? 13.04800 62.92500 15.05400 1.000 32.30000 167 GLY A C 1
ATOM 1261 O O . GLY A 1 166 ? 13.64300 64.00800 15.04800 1.000 33.09000 167 GLY A O 1
ATOM 1262 N N . LEU A 1 167 ? 11.80800 62.79700 15.53000 1.000 32.15000 168 LEU A N 1
ATOM 1263 C CA . LEU A 1 167 ? 11.06800 63.96600 15.99100 1.000 32.88000 168 LEU A CA 1
ATOM 1264 C C . LEU A 1 167 ? 11.62600 64.55400 17.28200 1.000 33.95000 168 LEU A C 1
ATOM 1265 O O . LEU A 1 167 ? 11.27600 65.68900 17.62700 1.000 37.45000 168 LEU A O 1
ATOM 1270 N N . VAL A 1 168 ? 12.47200 63.82500 18.00300 1.000 31.68000 169 VAL A N 1
ATOM 1271 C CA . VAL A 1 168 ? 13.11600 64.35700 19.19700 1.000 34.26000 169 VAL A CA 1
ATOM 1272 C C . VAL A 1 168 ? 14.61200 64.56900 18.97300 1.000 37.17000 169 VAL A C 1
ATOM 1273 O O . VAL A 1 168 ? 15.37500 64.63000 19.93400 1.000 35.99000 169 VAL A O 1
ATOM 1277 N N . GLY A 1 169 ? 15.03900 64.65900 17.71500 1.000 34.92000 170 GLY A N 1
ATOM 1278 C CA . GLY A 1 169 ? 16.41300 64.99600 17.39800 1.000 33.80000 170 GLY A CA 1
ATOM 1279 C C . GLY A 1 169 ? 17.38800 63.84400 17.29800 1.000 36.34000 170 GLY A C 1
ATOM 1280 O O . GLY A 1 169 ? 18.60000 64.08500 17.31400 1.000 35.97000 170 GLY A O 1
ATOM 1281 N N . VAL A 1 170 ? 16.90900 62.60600 17.19700 1.000 32.73000 171 VAL A N 1
ATOM 1282 C CA . VAL A 1 170 ? 17.76000 61.43000 17.01200 1.000 33.27000 171 VAL A CA 1
ATOM 1283 C C . VAL A 1 170 ? 17.51100 60.90100 15.60300 1.000 34.89000 171 VAL A C 1
ATOM 1284 O O . VAL A 1 170 ? 16.60300 60.08200 15.40800 1.000 34.48000 171 VAL A O 1
ATOM 1288 N N . PRO A 1 171 ? 18.28300 61.33000 14.59700 1.000 32.13000 172 PRO A N 1
ATOM 1289 C CA . PRO A 1 171 ? 17.88400 61.08800 13.20200 1.000 32.87000 172 PRO A CA 1
ATOM 1290 C C . PRO A 1 171 ? 18.21000 59.70600 12.63800 1.000 28.16000 172 PRO A C 1
ATOM 1291 O O . PRO A 1 171 ? 17.68400 59.38600 11.56200 1.000 33.05000 172 PRO A O 1
ATOM 1295 N N . ALA A 1 172 ? 19.02200 58.88500 13.31700 1.000 32.94000 173 ALA A N 1
ATOM 1296 C CA . ALA A 1 172 ? 19.46100 57.60100 12.76900 1.000 29.23000 173 ALA A CA 1
ATOM 1297 C C . ALA A 1 172 ? 18.28400 56.77400 12.28300 1.000 29.61000 173 ALA A C 1
ATOM 1298 O O . ALA A 1 172 ? 17.29100 56.61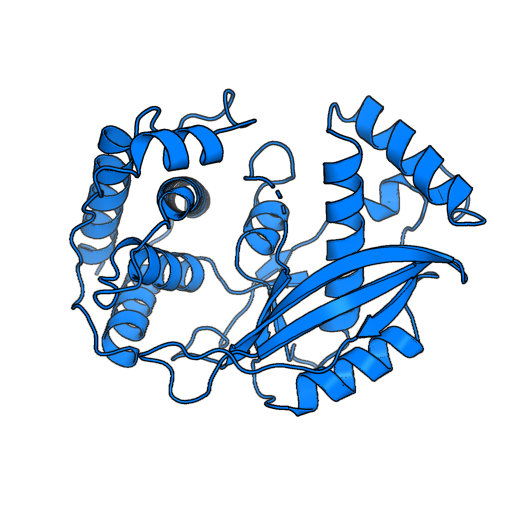400 12.99500 1.000 30.36000 173 ALA A O 1
ATOM 1300 N N . ALA A 1 173 ? 18.40800 56.23600 11.07000 1.000 25.36000 174 ALA A N 1
ATOM 1301 C CA . ALA A 1 173 ? 17.30700 55.50200 10.45900 1.000 29.33000 174 ALA A CA 1
ATOM 1302 C C . ALA A 1 173 ? 16.85700 54.34200 11.33600 1.000 26.89000 174 ALA A C 1
ATOM 1303 O O . ALA A 1 173 ? 17.67100 53.59600 11.89100 1.000 24.69000 174 ALA A O 1
ATOM 1305 N N . VAL A 1 174 ? 15.54400 54.17600 11.42300 1.000 26.79000 175 VAL A N 1
ATOM 1306 C CA . VAL A 1 174 ? 14.91700 53.07300 12.13600 1.000 23.67000 175 VAL A CA 1
ATOM 1307 C C . VAL A 1 174 ? 14.35400 52.11500 11.09700 1.000 24.65000 175 VAL A C 1
ATOM 1308 O O . VAL A 1 174 ? 13.66300 52.53700 10.16100 1.000 25.35000 175 VAL A O 1
ATOM 1312 N N . ALA A 1 175 ? 14.66000 50.82800 11.25000 1.000 21.83000 176 ALA A N 1
ATOM 1313 C CA . ALA A 1 175 ? 14.18300 49.82700 10.30600 1.000 24.12000 176 ALA A CA 1
ATOM 1314 C C . ALA A 1 175 ? 14.08300 48.50700 11.04800 1.000 25.68000 176 ALA A C 1
ATOM 1315 O O . ALA A 1 175 ? 15.10400 47.95200 11.46500 1.000 26.65000 176 ALA A O 1
ATOM 1317 N N . VAL A 1 176 ? 12.85800 48.01100 11.20200 1.000 21.50000 177 VAL A N 1
ATOM 1318 C CA . VAL A 1 176 ? 12.53700 46.93300 12.12800 1.000 21.34000 177 VAL A CA 1
ATOM 1319 C C . VAL A 1 176 ? 12.00500 45.73500 11.35000 1.000 22.89000 177 VAL A C 1
ATOM 1320 O O . VAL A 1 176 ? 10.94700 45.82800 10.71600 1.000 21.12000 177 VAL A O 1
ATOM 1324 N N . PRO A 1 177 ? 12.68400 44.59200 11.38700 1.000 20.18000 178 PRO A N 1
ATOM 1325 C CA . PRO A 1 177 ? 12.16800 43.38300 10.72800 1.000 20.31000 178 PRO A CA 1
ATOM 1326 C C . PRO A 1 177 ? 11.02100 42.77900 11.52500 1.000 21.71000 178 PRO A C 1
ATOM 1327 O O . PRO A 1 177 ? 11.13400 42.57500 12.73900 1.000 22.38000 178 PRO A O 1
ATOM 1331 N N . CYS A 1 178 ? 9.91900 42.48600 10.82400 1.000 20.97000 179 CYS A N 1
ATOM 1332 C CA . CYS A 1 178 ? 8.66600 42.06900 11.44600 1.000 18.39000 179 CYS A CA 1
ATOM 1333 C C . CYS A 1 178 ? 8.12600 40.82100 10.76100 1.000 20.68000 179 CYS A C 1
ATOM 1334 O O . CYS A 1 178 ? 8.20700 40.67500 9.53700 1.000 21.12000 179 CYS A O 1
ATOM 1337 N N . MET A 1 179 ? 7.56200 39.91800 11.56700 1.000 19.17000 180 MET A N 1
ATOM 1338 C CA . MET A 1 179 ? 6.84300 38.76700 11.03300 1.000 19.44000 180 MET A CA 1
ATOM 1339 C C . MET A 1 179 ? 5.72900 39.23300 10.09500 1.000 21.90000 180 MET A C 1
ATOM 1340 O O . MET A 1 179 ? 5.07400 40.24800 10.34500 1.000 23.37000 180 MET A O 1
ATOM 1345 N N . THR A 1 180 ? 5.52900 38.5130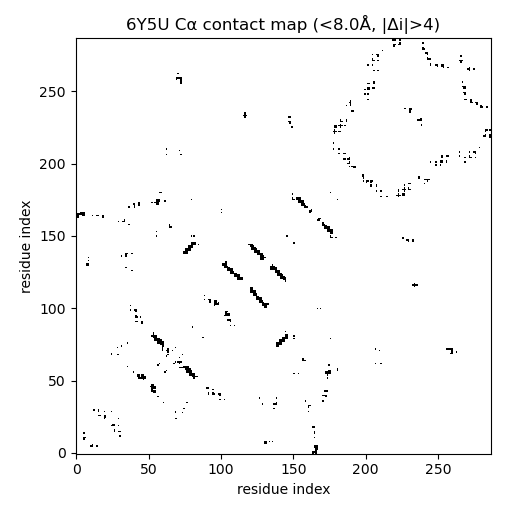0 8.99000 1.000 22.00000 181 THR A N 1
ATOM 1346 C CA . THR A 1 180 ? 4.55200 38.98200 8.01100 1.000 21.36000 181 THR A CA 1
ATOM 1347 C C . THR A 1 180 ? 3.11300 38.75200 8.49600 1.000 22.21000 181 THR A C 1
ATOM 1348 O O . THR A 1 180 ? 2.84000 37.92300 9.37100 1.000 21.81000 181 THR A O 1
ATOM 1352 N N . ILE A 1 181 ? 2.19500 39.49900 7.87900 1.000 20.56000 182 ILE A N 1
ATOM 1353 C CA . ILE A 1 181 ? 0.78800 39.46900 8.31300 1.000 20.28000 182 ILE A CA 1
ATOM 1354 C C . ILE A 1 181 ? 0.17400 38.08000 8.22600 1.000 23.66000 182 ILE A C 1
ATOM 1355 O O . ILE A 1 181 ? -0.56000 37.70500 9.14700 1.000 20.95000 182 ILE A O 1
ATOM 1360 N N . PRO A 1 182 ? 0.42400 37.25900 7.19400 1.000 22.66000 183 PRO A N 1
ATOM 1361 C CA . PRO A 1 182 ? -0.19300 35.91900 7.20000 1.000 23.83000 183 PRO A CA 1
ATOM 1362 C C . PRO A 1 182 ? 0.09600 35.13000 8.46800 1.000 21.78000 183 PRO A C 1
ATOM 1363 O O . PRO A 1 182 ? -0.78800 34.44300 9.00000 1.000 21.50000 183 PRO A O 1
ATOM 1367 N N . TRP A 1 183 ? 1.32800 35.20500 8.97800 1.000 20.43000 184 TRP A N 1
ATOM 1368 C CA . TRP A 1 183 ? 1.65900 34.45100 10.17900 1.000 19.96000 184 TRP A CA 1
ATOM 1369 C C . TRP A 1 183 ? 1.11600 35.11500 11.43300 1.000 20.52000 184 TRP A C 1
ATOM 1370 O O . TRP A 1 183 ? 0.77000 34.41600 12.39100 1.000 21.35000 184 TRP A O 1
ATOM 1381 N N . GLN A 1 184 ? 1.02200 36.45100 11.45000 1.000 20.52000 185 GLN A N 1
ATOM 1382 C CA . GLN A 1 184 ? 0.40900 37.12300 12.59000 1.000 20.27000 185 GLN A CA 1
ATOM 1383 C C . GLN A 1 184 ? -1.05100 36.71400 12.71400 1.000 20.03000 185 GLN A C 1
ATOM 1384 O O . GLN A 1 184 ? -1.54000 36.44800 13.82300 1.000 21.10000 185 GLN A O 1
ATOM 1390 N N . ILE A 1 185 ? -1.75300 36.66000 11.57900 1.000 19.66000 186 ILE A N 1
ATOM 1391 C CA . ILE A 1 185 ? -3.15600 36.23000 11.56900 1.000 17.09000 186 ILE A CA 1
ATOM 1392 C C . ILE A 1 185 ? -3.27400 34.78800 12.03200 1.000 22.84000 186 ILE A C 1
ATOM 1393 O O . ILE A 1 185 ? -4.12100 34.45800 12.86800 1.000 20.26000 186 ILE A O 1
ATOM 1398 N N . ALA A 1 186 ? -2.41900 33.91000 11.50700 1.000 20.99000 187 ALA A N 1
ATOM 1399 C CA . ALA A 1 186 ? -2.48100 32.50200 11.88400 1.000 21.92000 187 ALA A CA 1
ATOM 1400 C C . ALA A 1 186 ? -2.30400 32.33000 13.38600 1.000 20.40000 187 ALA A C 1
ATOM 1401 O O . ALA A 1 186 ? -3.03500 31.57000 14.03100 1.000 21.27000 187 ALA A O 1
ATOM 1403 N N . GLN A 1 187 ? -1.30600 33.00800 13.95500 1.000 19.40000 188 GLN A N 1
ATOM 1404 C CA . GLN A 1 187 ? -1.01200 32.81700 15.36500 1.000 21.69000 188 GLN A CA 1
ATOM 1405 C C . GLN A 1 187 ? -2.07500 33.45800 16.25200 1.000 20.69000 188 GLN A C 1
ATOM 1406 O O . GLN A 1 187 ? -2.43500 32.89600 17.29500 1.000 21.91000 188 GLN A O 1
ATOM 1412 N N . LYS A 1 188 ? -2.61300 34.61200 15.84900 1.000 20.16000 189 LYS A N 1
ATOM 1413 C CA . LYS A 1 188 ? -3.64900 35.23600 16.66600 1.000 18.95000 189 LYS A CA 1
ATOM 1414 C C . LYS A 1 188 ? -4.96900 34.47800 16.55100 1.000 21.00000 189 LYS A C 1
ATOM 1415 O O . LYS A 1 188 ? -5.70800 34.36600 17.53500 1.000 21.33000 189 LYS A O 1
ATOM 1421 N N . LEU A 1 189 ? -5.27700 33.94100 15.36600 1.000 21.00000 190 LEU A N 1
ATOM 1422 C CA . LEU A 1 189 ? -6.47500 33.10200 15.24700 1.000 19.86000 190 LEU A CA 1
ATOM 1423 C C . LEU A 1 189 ? -6.36000 31.86300 16.12200 1.000 20.59000 190 LEU A C 1
ATOM 1424 O O . LEU A 1 189 ? -7.33700 31.44100 16.76000 1.000 22.01000 190 LEU A O 1
ATOM 1429 N N . HIS A 1 190 ? -5.18300 31.24100 16.14700 1.000 21.35000 191 HIS A N 1
ATOM 1430 C CA . HIS A 1 190 ? -5.00400 30.09100 17.02000 1.000 22.49000 191 HIS A CA 1
ATOM 1431 C C . HIS A 1 190 ? -5.17800 30.48400 18.48000 1.000 22.28000 191 HIS A C 1
ATOM 1432 O O . HIS A 1 190 ? -5.88100 29.80700 19.24200 1.000 22.91000 191 HIS A O 1
ATOM 1439 N N . ALA A 1 191 ? -4.56300 31.60200 18.88300 1.000 21.22000 192 ALA A N 1
ATOM 1440 C CA . ALA A 1 191 ? -4.58400 32.00600 20.28400 1.000 22.78000 192 ALA A CA 1
ATOM 1441 C C . ALA A 1 191 ? -5.99000 32.36700 20.74300 1.000 23.34000 192 ALA A C 1
ATOM 1442 O O . ALA A 1 191 ? -6.39200 32.02500 21.86200 1.000 24.35000 192 ALA A O 1
ATOM 1444 N N . VAL A 1 192 ? -6.74900 33.06500 19.89700 1.000 20.51000 193 VAL A N 1
ATOM 1445 C CA . VAL A 1 192 ? -8.04900 33.58100 20.32200 1.000 20.20000 193 VAL A CA 1
ATOM 1446 C C . VAL A 1 192 ? -9.09800 32.48100 20.33200 1.000 23.53000 193 VAL A C 1
ATOM 1447 O O . VAL A 1 192 ? -10.14300 32.64300 20.96700 1.000 22.00000 193 VAL A O 1
ATOM 1451 N N . THR A 1 193 ? -8.83900 31.36100 19.66500 1.000 22.35000 194 THR A N 1
ATOM 1452 C CA . THR A 1 193 ? -9.76700 30.23200 19.67900 1.000 21.99000 194 THR A CA 1
ATOM 1453 C C . THR A 1 193 ? -9.26500 29.06800 20.52500 1.000 26.40000 194 THR A C 1
ATOM 1454 O O . THR A 1 193 ? -9.91400 28.01500 20.55800 1.000 26.39000 194 THR A O 1
ATOM 1458 N N . ALA A 1 194 ? -8.15200 29.23700 21.23700 1.000 24.51000 195 ALA A N 1
ATOM 1459 C CA . ALA A 1 194 ? -7.59900 28.15200 22.03800 1.000 26.39000 195 ALA A CA 1
ATOM 1460 C C . ALA A 1 194 ? -8.46100 27.85300 23.26100 1.000 28.07000 195 ALA A C 1
ATOM 1461 O O . ALA A 1 194 ? -9.03500 28.75000 23.88400 1.000 26.95000 195 ALA A O 1
ATOM 1463 N N . VAL A 1 195 ? -8.54300 26.57600 23.61400 1.000 28.35000 196 VAL A N 1
ATOM 1464 C CA . VAL A 1 195 ? -9.17700 26.15700 24.85600 1.000 34.73000 196 VAL A CA 1
ATOM 1465 C C . VAL A 1 195 ? -8.06900 25.86400 25.85400 1.000 39.23000 196 VAL A C 1
ATOM 1466 O O . VAL A 1 195 ? -7.20700 25.01600 25.60300 1.000 37.25000 196 VAL A O 1
ATOM 1470 N N . LEU A 1 196 ? -8.07500 26.58000 26.97200 1.000 44.49000 197 LEU A N 1
ATOM 1471 C CA . LEU A 1 196 ? -7.03800 26.42400 27.97700 1.000 52.13000 197 LEU A CA 1
ATOM 1472 C C . LEU A 1 196 ? -7.46700 25.39600 29.02500 1.000 55.30000 197 LEU A C 1
ATOM 1473 O O . LEU A 1 196 ? -8.64000 25.03400 29.14100 1.000 57.42000 197 LEU A O 1
ATOM 1478 N N . GLU A 1 197 ? -6.49200 24.92400 29.79800 1.000 65.40000 198 GLU A N 1
ATOM 1479 C CA . GLU A 1 197 ? -6.71300 23.84100 30.746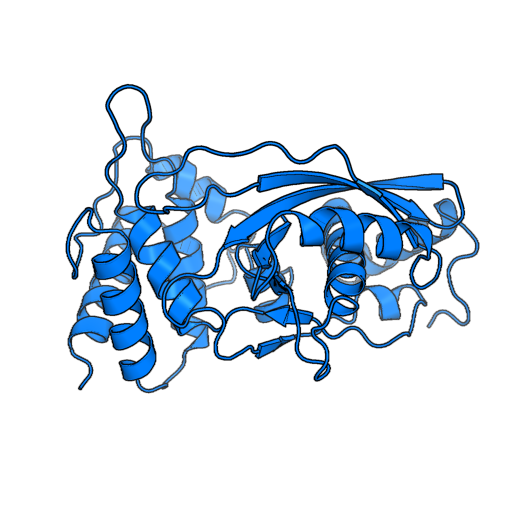00 1.000 73.11000 198 GLU A CA 1
ATOM 1480 C C . GLU A 1 197 ? -7.25000 24.37600 32.06800 1.000 70.03000 198 GLU A C 1
ATOM 1481 O O . GLU A 1 197 ? -6.81400 25.42400 32.55000 1.000 67.34000 198 GLU A O 1
ATOM 1487 N N . GLU A 1 198 ? -8.17700 23.60900 32.66000 1.000 75.53000 199 GLU A N 1
ATOM 1488 C CA . GLU A 1 198 ? -9.14200 23.92200 33.71800 1.000 74.76000 199 GLU A CA 1
ATOM 1489 C C . GLU A 1 198 ? -8.77600 25.11100 34.60600 1.000 72.74000 199 GLU A C 1
ATOM 1490 O O . GLU A 1 198 ? -9.58400 26.04400 34.71400 1.000 69.65000 199 GLU A O 1
ATOM 1496 N N . PRO A 1 199 ? -7.61100 25.13600 35.27300 1.000 72.76000 200 PRO A N 1
ATOM 1497 C CA . PRO A 1 199 ? -7.28300 26.34000 36.06500 1.000 70.85000 200 PRO A CA 1
ATOM 1498 C C . PRO A 1 199 ? -7.18100 27.60100 35.21800 1.000 64.04000 200 PRO A C 1
ATOM 1499 O O . PRO A 1 199 ? -7.78700 28.62300 35.55900 1.000 60.36000 200 PRO A O 1
ATOM 1503 N N . LYS A 1 200 ? -6.43600 27.55400 34.11500 1.000 63.52000 201 LYS A N 1
ATOM 1504 C CA . LYS A 1 200 ? -6.30700 28.68900 33.21400 1.000 57.78000 201 LYS A CA 1
ATOM 1505 C C . LYS A 1 200 ? -7.58200 28.87800 32.39900 1.000 51.82000 201 LYS A C 1
ATOM 1506 O O . LYS A 1 200 ? -8.32900 27.93600 32.14100 1.000 50.93000 201 LYS A O 1
ATOM 1512 N N . VAL A 1 201 ? -7.82100 30.11900 31.97900 1.000 41.40000 202 VAL A N 1
ATOM 1513 C CA . VAL A 1 201 ? -8.92700 30.42800 31.08200 1.000 39.50000 202 VAL A CA 1
ATOM 1514 C C . VAL A 1 201 ? -8.45300 31.46700 30.07300 1.000 34.64000 202 VAL A C 1
ATOM 1515 O O . VAL A 1 201 ? -7.61500 32.31800 30.37500 1.000 35.02000 202 VAL A O 1
ATOM 1519 N N . ASN A 1 202 ? -8.98900 31.37800 28.86200 1.000 31.44000 203 ASN A N 1
ATOM 1520 C CA . ASN A 1 202 ? -8.58700 32.26900 27.77500 1.000 26.14000 203 ASN A CA 1
ATOM 1521 C C . ASN A 1 202 ? -9.16900 33.66000 28.00400 1.000 24.74000 203 ASN A C 1
ATOM 1522 O O . ASN A 1 202 ? -10.39500 33.81900 28.03200 1.000 23.72000 203 ASN A O 1
ATOM 1527 N N . ASP A 1 203 ? -8.29200 34.66100 28.15500 1.000 23.56000 204 ASP A N 1
ATOM 1528 C CA . ASP A 1 203 ? -8.68000 36.06300 28.31400 1.000 22.73000 204 ASP A CA 1
ATOM 1529 C C . ASP A 1 203 ? -8.42200 36.89600 27.05800 1.000 21.31000 204 ASP A C 1
ATOM 1530 O O . ASP A 1 203 ? -8.50200 38.13900 27.12100 1.000 24.37000 204 ASP A O 1
ATOM 1535 N N . ARG A 1 204 ? -8.11800 36.26300 25.91900 1.000 22.20000 205 ARG A N 1
ATOM 1536 C CA . ARG A 1 204 ? -7.52700 36.98000 24.77600 1.000 23.00000 205 ARG A CA 1
ATOM 1537 C C . ARG A 1 204 ? -8.53800 37.69400 23.88300 1.000 20.19000 205 ARG A C 1
ATOM 1538 O O . ARG A 1 204 ? -8.37800 37.72700 22.66100 1.000 19.27000 205 ARG A O 1
ATOM 1546 N N . ALA A 1 205 ? -9.54200 38.34700 24.46800 1.000 20.21000 206 ALA A N 1
ATOM 1547 C CA . ALA A 1 205 ?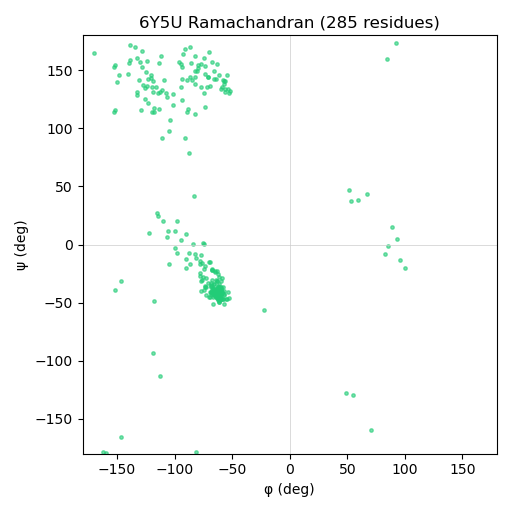 -10.51300 39.05900 23.64700 1.000 19.68000 206 ALA A CA 1
ATOM 1548 C C . ALA A 1 205 ? -9.86400 40.18700 22.84700 1.000 18.73000 206 ALA A C 1
ATOM 1549 O O . ALA A 1 205 ? -10.37800 40.56900 21.78600 1.000 19.69000 206 ALA A O 1
ATOM 1551 N N . HIS A 1 206 ? -8.74100 40.72500 23.33100 1.000 19.76000 207 HIS A N 1
ATOM 1552 C CA . HIS A 1 206 ? -8.04800 41.77300 22.58900 1.000 19.49000 207 HIS A CA 1
ATOM 1553 C C . HIS A 1 206 ? -7.59000 41.29100 21.22200 1.000 18.94000 207 HIS A C 1
ATOM 1554 O O . HIS A 1 206 ? -7.44900 42.10400 20.30500 1.000 19.47000 207 HIS A O 1
ATOM 1561 N N . ASP A 1 207 ? -7.33100 39.98300 21.06100 1.000 18.67000 208 ASP A N 1
ATOM 1562 C CA . ASP A 1 207 ? -6.95200 39.48900 19.74300 1.000 19.72000 208 ASP A CA 1
ATOM 1563 C C . ASP A 1 207 ? -8.07500 39.69000 18.73200 1.000 19.05000 208 ASP A C 1
ATOM 1564 O O . ASP A 1 207 ? -7.80900 39.75400 17.53400 1.000 18.96000 208 ASP A O 1
ATOM 1569 N N . LEU A 1 208 ? -9.33600 39.80800 19.18600 1.000 20.21000 209 LEU A N 1
ATOM 1570 C CA . LEU A 1 208 ? -10.39700 40.12100 18.24100 1.000 19.94000 209 LEU A CA 1
ATOM 1571 C C . LEU A 1 208 ? -10.22800 41.51600 17.65100 1.000 18.88000 209 LEU A C 1
ATOM 1572 O O . LEU A 1 208 ? -10.53300 41.71600 16.47200 1.000 20.46000 209 LEU A O 1
ATOM 1577 N N . VAL A 1 209 ? -9.71700 42.47300 18.43600 1.000 17.81000 210 VAL A N 1
ATOM 1578 C CA . VAL A 1 209 ? -9.39500 43.79600 17.88100 1.000 18.46000 210 VAL A CA 1
ATOM 1579 C C . VAL A 1 209 ? -8.24400 43.68400 16.89000 1.000 20.10000 210 VAL A C 1
ATOM 1580 O O . VAL A 1 209 ? -8.33800 44.13100 15.74500 1.000 19.45000 210 VAL A O 1
ATOM 1584 N N . ASP A 1 210 ? -7.15300 43.04400 17.30000 1.000 19.33000 211 ASP A N 1
ATOM 1585 C CA . ASP A 1 210 ? -5.99600 42.95900 16.41300 1.000 19.01000 211 ASP A CA 1
ATOM 1586 C C . ASP A 1 210 ? -6.31300 42.22300 15.11800 1.000 19.16000 211 ASP A C 1
ATOM 1587 O O . ASP A 1 210 ? -5.77700 42.57500 14.06100 1.000 19.65000 211 ASP A O 1
ATOM 1592 N N . LEU A 1 211 ? -7.19600 41.21300 15.16000 1.000 18.30000 212 LEU A N 1
ATOM 1593 C CA . LEU A 1 211 ? -7.49000 40.47700 13.94000 1.000 18.56000 212 LEU A CA 1
ATOM 1594 C C . LEU A 1 211 ? -8.29700 41.31700 12.96700 1.000 19.65000 212 LEU A C 1
ATOM 1595 O O . LEU A 1 211 ? -8.15800 41.14000 11.75600 1.000 22.29000 212 LEU A O 1
ATOM 1600 N N . GLN A 1 212 ? -9.16900 42.19600 13.47100 1.000 19.72000 213 GLN A N 1
ATOM 1601 C CA . GLN A 1 212 ? -9.83100 43.15400 12.59400 1.000 22.76000 213 GLN A CA 1
ATOM 1602 C C . GLN A 1 212 ? -8.82700 44.12000 11.98900 1.000 19.90000 213 GLN A C 1
ATOM 1603 O O . GLN A 1 212 ? -8.92900 44.46200 10.80500 1.000 23.35000 213 GLN A O 1
ATOM 1609 N N . LEU A 1 213 ? -7.86500 44.58000 12.79100 1.000 20.30000 214 LEU A N 1
ATOM 1610 C CA . LEU A 1 213 ? -6.85600 45.50300 12.27300 1.000 22.13000 214 LEU A CA 1
ATOM 1611 C C . LEU A 1 213 ? -5.98600 44.81800 11.23500 1.000 24.26000 214 LEU A C 1
ATOM 1612 O O . LEU A 1 213 ? -5.62800 45.42800 10.21800 1.000 23.36000 214 LEU A O 1
ATOM 1617 N N . LEU A 1 214 ? -5.64500 43.54800 11.47100 1.000 18.59000 215 LEU A N 1
ATOM 1618 C CA . LEU A 1 214 ? -4.84100 42.81000 10.50100 1.000 20.41000 215 LEU A CA 1
ATOM 1619 C C . LEU A 1 214 ? -5.62100 42.53000 9.22600 1.000 25.01000 215 LEU A C 1
ATOM 1620 O O . LEU A 1 214 ? -5.07300 42.65200 8.12500 1.000 24.15000 215 LEU A O 1
ATOM 1625 N N . GLU A 1 215 ? -6.90500 42.16300 9.33900 1.000 22.03000 216 GLU A N 1
ATOM 1626 C CA . GLU A 1 215 ? -7.70000 41.97200 8.13500 1.000 24.51000 216 GLU A CA 1
ATOM 1627 C C . GLU A 1 215 ? -7.71500 43.23600 7.28900 1.000 26.05000 216 GLU A C 1
ATOM 1628 O O . GLU A 1 215 ? -7.62700 43.16800 6.05500 1.000 26.05000 216 GLU A O 1
ATOM 1634 N N . GLY A 1 216 ? -7.81500 44.39800 7.94000 1.000 23.36000 217 GLY A N 1
ATOM 1635 C CA . GLY A 1 216 ? -7.83800 45.65100 7.20600 1.000 25.35000 217 GLY A CA 1
ATOM 1636 C C . GLY A 1 216 ? -6.56100 45.89100 6.43000 1.000 29.01000 217 GLY A C 1
ATOM 1637 O O . GLY A 1 216 ? -6.59800 46.38600 5.29800 1.000 32.92000 217 GLY A O 1
ATOM 1638 N N . LEU A 1 217 ? -5.42200 45.50600 7.01400 1.000 24.22000 218 LEU A N 1
ATOM 1639 C CA . LEU A 1 217 ? -4.11900 45.72700 6.38900 1.000 24.42000 218 LEU A CA 1
ATOM 1640 C C . LEU A 1 217 ? -3.86600 44.79600 5.21300 1.000 28.66000 218 LEU A C 1
ATOM 1641 O O . LEU A 1 217 ? -2.97400 45.07300 4.40100 1.000 31.30000 218 LEU A O 1
ATOM 1646 N N . LEU A 1 218 ? -4.60400 43.68900 5.10800 1.000 25.66000 219 LEU A N 1
ATOM 1647 C CA . LEU A 1 218 ? -4.43500 42.81700 3.95600 1.000 26.62000 219 LEU A CA 1
ATOM 1648 C C . LEU A 1 218 ? -5.05700 43.41900 2.70200 1.000 31.93000 219 LEU A C 1
ATOM 1649 O O . LEU A 1 218 ? -4.66300 43.05400 1.59000 1.000 36.58000 219 LEU A O 1
ATOM 1654 N N . LEU A 1 219 ? -5.99100 44.35400 2.86300 1.000 33.31000 220 LEU A N 1
ATOM 1655 C CA . LEU A 1 219 ? -6.64500 45.05900 1.75200 1.000 37.00000 220 LEU A CA 1
ATOM 1656 C C . LEU A 1 219 ? -7.24600 44.00500 0.82500 1.000 39.88000 220 LEU A C 1
ATOM 1657 O O . LEU A 1 219 ? -7.94200 43.09500 1.30700 1.000 38.85000 220 LEU A O 1
ATOM 1662 N N . ASP A 1 220 ? -6.98700 44.06700 -0.47800 1.000 39.29000 221 ASP A N 1
ATOM 1663 C CA . ASP A 1 220 ? -7.53700 43.15500 -1.46800 1.000 44.60000 221 ASP A CA 1
ATOM 1664 C C . ASP A 1 220 ? -6.66400 41.92300 -1.69200 1.000 44.28000 221 ASP A C 1
ATOM 1665 O O . ASP A 1 220 ? -6.92700 41.16000 -2.62900 1.000 41.19000 221 ASP A O 1
ATOM 1670 N N . ALA A 1 221 ? -5.64100 41.71500 -0.85800 1.000 38.98000 222 ALA A N 1
ATOM 1671 C CA . ALA A 1 221 ? -4.66200 40.66000 -1.08600 1.000 40.30000 222 ALA A CA 1
ATOM 1672 C C . ALA A 1 221 ? -5.32700 39.30000 -1.24500 1.000 40.19000 222 ALA A C 1
ATOM 1673 O O . ALA A 1 221 ? -6.35800 39.00500 -0.63000 1.000 44.46000 222 ALA A O 1
ATOM 1675 N N . ASP A 1 222 ? -4.72400 38.47400 -2.09600 1.000 33.44000 223 ASP A N 1
ATOM 1676 C CA . ASP A 1 222 ? -4.98900 37.04300 -2.09200 1.000 38.65000 223 ASP A CA 1
ATOM 1677 C C . ASP A 1 222 ? -4.79100 36.49800 -0.68500 1.000 37.06000 223 ASP A C 1
ATOM 1678 O O . ASP A 1 222 ? -3.77700 36.77000 -0.03400 1.000 36.84000 223 ASP A O 1
ATOM 1683 N N . LEU A 1 223 ? -5.77600 35.74900 -0.20400 1.000 35.61000 224 LEU A N 1
ATOM 1684 C CA . LEU A 1 223 ? -5.69400 35.16500 1.12400 1.000 34.43000 224 LEU A CA 1
ATOM 1685 C C . LEU A 1 223 ? -4.93800 33.84900 1.15200 1.000 28.90000 224 LEU A C 1
ATOM 1686 O O . LEU A 1 223 ? -4.83900 33.23900 2.21600 1.000 28.68000 224 LEU A O 1
ATOM 1691 N N . MET A 1 224 ? -4.44100 33.37200 0.00900 1.000 31.91000 225 MET A N 1
ATOM 1692 C CA . MET A 1 224 ? -3.83700 32.04200 -0.00400 1.000 31.86000 225 MET A CA 1
ATOM 1693 C C . MET A 1 224 ? -2.62600 31.94200 0.90900 1.000 28.73000 225 MET A C 1
ATOM 1694 O O . MET A 1 224 ? -2.52700 30.94900 1.64700 1.000 27.28000 225 MET A O 1
ATOM 1699 N N . PRO A 1 225 ? -1.67800 32.88500 0.91600 1.000 28.99000 226 PRO A N 1
ATOM 1700 C CA . PRO A 1 225 ? -0.57900 32.77300 1.89300 1.000 28.88000 226 PRO A CA 1
ATOM 1701 C C . PRO A 1 225 ? -1.07600 32.72500 3.32400 1.000 28.13000 226 PRO A C 1
ATOM 1702 O O . PRO A 1 225 ? -0.51500 31.99300 4.14800 1.000 25.84000 226 PRO A O 1
ATOM 1706 N N . THR A 1 226 ? -2.13800 33.47500 3.63500 1.000 24.60000 227 THR A N 1
ATOM 1707 C CA . THR A 1 226 ? -2.69900 33.41900 4.97900 1.000 23.46000 227 THR A CA 1
ATOM 1708 C C . THR A 1 226 ? -3.32900 32.05900 5.26600 1.000 25.08000 227 THR A C 1
ATOM 1709 O O . THR A 1 226 ? -3.16000 31.51700 6.36400 1.000 23.76000 227 THR A O 1
ATOM 1713 N N . ARG A 1 227 ? -4.05300 31.48400 4.29800 1.000 25.11000 228 ARG A N 1
ATOM 1714 C CA . ARG A 1 227 ? -4.61400 30.15500 4.52500 1.000 25.16000 228 ARG A CA 1
ATOM 1715 C C . ARG A 1 227 ? -3.51700 29.12800 4.76100 1.000 24.93000 228 ARG A C 1
ATOM 1716 O O . ARG A 1 227 ? -3.61400 28.30600 5.67800 1.000 25.64000 228 ARG A O 1
ATOM 1724 N N . SER A 1 228 ? -2.44400 29.17800 3.96000 1.000 26.16000 229 SER A N 1
ATOM 1725 C CA . SER A 1 228 ? -1.36600 28.21100 4.14900 1.000 26.76000 229 SER A CA 1
ATOM 1726 C C . SER A 1 228 ? -0.71600 28.37800 5.51100 1.000 24.41000 229 SER A C 1
ATOM 1727 O O . SER A 1 228 ? -0.39700 27.38500 6.17600 1.000 27.31000 229 SER A O 1
ATOM 1730 N N . ALA A 1 229 ? -0.50600 29.63100 5.93800 1.000 25.11000 230 ALA A N 1
ATOM 1731 C CA . ALA A 1 229 ? 0.06400 29.88200 7.25800 1.000 23.54000 230 ALA A CA 1
ATOM 1732 C C . ALA A 1 229 ? -0.86700 29.39100 8.35700 1.000 23.82000 230 ALA A C 1
ATOM 1733 O O . ALA A 1 229 ? -0.41700 28.80700 9.34900 1.000 23.68000 230 ALA A O 1
ATOM 1735 N N . CYS A 1 230 ? -2.17600 29.61900 8.19200 1.000 24.90000 231 CYS A N 1
ATOM 1736 C CA . CYS A 1 230 ? -3.14500 29.15600 9.17900 1.000 25.25000 231 CYS A CA 1
ATOM 1737 C C . CYS A 1 230 ? -3.11000 27.64100 9.31200 1.000 23.55000 231 CYS A C 1
ATOM 1738 O O . CYS A 1 230 ? -3.06000 27.10500 10.42500 1.000 26.33000 231 CYS A O 1
ATOM 1741 N N . ILE A 1 231 ? -3.12900 26.93600 8.18200 1.000 25.96000 232 ILE A N 1
ATOM 1742 C CA . ILE A 1 231 ? -3.08400 25.47900 8.22100 1.000 26.24000 232 ILE A CA 1
ATOM 1743 C C . ILE A 1 231 ? -1.77500 25.01000 8.84100 1.000 25.85000 232 ILE A C 1
ATOM 1744 O O . ILE A 1 231 ? -1.75900 24.10000 9.67800 1.000 26.95000 232 ILE A O 1
ATOM 1749 N N . ALA A 1 232 ? -0.66100 25.65700 8.48500 1.000 25.99000 233 ALA A N 1
ATOM 1750 C CA . ALA A 1 232 ? 0.62300 25.25100 9.05000 1.000 26.39000 233 ALA A CA 1
ATOM 1751 C C . ALA A 1 232 ? 0.66100 25.43600 10.56700 1.000 26.87000 233 ALA A C 1
ATOM 1752 O O . ALA A 1 232 ? 1.12500 24.54900 11.29200 1.000 28.11000 233 ALA A O 1
ATOM 1754 N N . ILE A 1 233 ? 0.18600 26.57900 11.07400 1.000 23.44000 234 ILE A N 1
ATOM 1755 C CA . ILE A 1 233 ? 0.21600 26.80200 12.51700 1.000 25.43000 234 ILE A CA 1
ATOM 1756 C C . ILE A 1 233 ? -0.72100 25.83000 13.23100 1.000 25.63000 234 ILE A C 1
ATOM 1757 O O . ILE A 1 233 ? -0.36400 25.24100 14.25900 1.000 26.25000 234 ILE A O 1
ATOM 1762 N N . PHE A 1 234 ? -1.93800 25.65000 12.71200 1.000 26.67000 235 PHE A N 1
ATOM 1763 C CA . PHE A 1 234 ? -2.89000 24.80500 13.42500 1.000 26.72000 235 PHE A CA 1
ATOM 1764 C C . PHE A 1 234 ? -2.44900 23.34700 13.40700 1.000 27.91000 235 PHE A C 1
ATOM 1765 O O . PHE A 1 234 ? -2.66300 22.62800 14.39000 1.000 30.76000 235 PHE A O 1
ATOM 1773 N N . GLU A 1 235 ? -1.79800 22.91000 12.32500 1.000 29.46000 236 GLU A N 1
ATOM 1774 C CA . GLU A 1 235 ? -1.30700 21.53600 12.28000 1.000 31.38000 236 GLU A CA 1
ATOM 1775 C C . GLU A 1 235 ? -0.04000 21.37000 13.11000 1.000 31.30000 236 GLU A C 1
ATOM 1776 O O . GLU A 1 235 ? 0.10700 20.36400 13.81500 1.000 34.53000 236 GLU A O 1
ATOM 1782 N N . ALA A 1 236 ? 0.86800 22.35500 13.06700 1.000 31.87000 237 ALA A N 1
ATOM 1783 C CA . ALA A 1 236 ? 2.08800 22.27400 13.86700 1.000 33.92000 237 ALA A CA 1
ATOM 1784 C C . ALA A 1 236 ? 1.77400 22.21400 15.35400 1.000 34.50000 237 ALA A C 1
ATOM 1785 O O . ALA A 1 236 ? 2.41100 21.46100 16.10100 1.000 38.98000 237 ALA A O 1
ATOM 1787 N N . ARG A 1 237 ? 0.78400 22.99100 15.80500 1.000 31.57000 238 ARG A N 1
ATOM 1788 C CA . ARG A 1 237 ? 0.47400 23.02700 17.22800 1.000 32.58000 238 ARG A CA 1
ATOM 1789 C C . ARG A 1 237 ? -0.32400 21.81800 17.68700 1.000 33.22000 238 ARG A C 1
ATOM 1790 O O . ARG A 1 237 ? -0.27500 21.48400 18.87600 1.000 33.32000 238 ARG A O 1
ATOM 1798 N N . ALA A 1 238 ? -1.05400 21.17100 16.78000 1.000 30.23000 239 ALA A N 1
ATOM 1799 C CA . ALA A 1 238 ? -1.70000 19.88400 17.05200 1.000 33.14000 239 ALA A CA 1
ATOM 1800 C C . ALA A 1 238 ? -2.68800 19.98600 18.21300 1.000 34.89000 239 ALA A C 1
ATOM 1801 O O . ALA A 1 238 ? -2.79200 19.08700 19.05200 1.000 36.38000 239 ALA A O 1
ATOM 1803 N N . GLN A 1 239 ? -3.41200 21.10200 18.27700 1.000 32.71000 240 GLN A N 1
ATOM 1804 C CA . GLN A 1 239 ? -4.43900 21.25900 19.29200 1.000 34.55000 240 GLN A CA 1
ATOM 1805 C C . GLN A 1 239 ? -5.80100 21.28900 18.61600 1.000 32.43000 240 GLN A C 1
ATOM 1806 O O . GLN A 1 239 ? -6.22800 20.27700 18.04300 1.000 35.70000 240 GLN A O 1
ATOM 1812 N N . HIS A 1 240 ? -6.48600 22.42200 18.65000 1.000 30.72000 241 HIS A N 1
ATOM 1813 C CA . HIS A 1 240 ? -7.76500 22.39500 17.96900 1.000 29.84000 241 HIS A CA 1
ATOM 1814 C C . HIS A 1 240 ? -7.57000 22.55400 16.46200 1.000 31.05000 241 HIS A C 1
ATOM 1815 O O . HIS A 1 240 ? -6.59200 23.16200 16.01000 1.000 29.40000 241 HIS A O 1
ATOM 1822 N N . PRO A 1 241 ? -8.48100 22.01300 15.66200 1.000 28.53000 242 PRO A N 1
ATOM 1823 C CA . PRO A 1 241 ? -8.25300 21.95300 14.21600 1.000 33.77000 242 PRO A CA 1
ATOM 1824 C C . PRO A 1 241 ? -8.68200 23.21700 13.48700 1.000 28.58000 242 PRO A C 1
ATOM 1825 O O . PRO A 1 241 ? -9.53000 23.98900 13.94800 1.000 30.86000 242 PRO A O 1
ATOM 1829 N N . TRP A 1 242 ? -8.06700 23.40800 12.31800 1.000 28.07000 243 TRP A N 1
ATOM 1830 C CA . TRP A 1 242 ? -8.48000 24.42300 11.36100 1.000 27.58000 243 TRP A CA 1
ATOM 1831 C C . TRP A 1 242 ? -9.63800 23.89100 10.52300 1.000 31.56000 243 TRP A C 1
ATOM 1832 O O . TRP A 1 242 ? -9.62500 22.72000 10.12700 1.000 34.28000 243 TRP A O 1
ATOM 1843 N N . PRO A 1 243 ? -10.66600 24.70900 10.24800 1.000 29.41000 244 PRO A N 1
ATOM 1844 C CA . PRO A 1 243 ? -10.89400 26.08300 10.71400 1.000 28.67000 244 PRO A CA 1
ATOM 1845 C C . PRO A 1 243 ? -11.61300 26.12100 12.05500 1.000 27.42000 244 PRO A C 1
ATOM 1846 O O . PRO A 1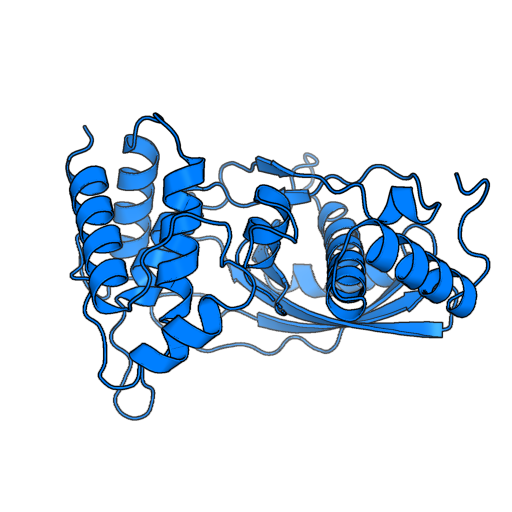 243 ? -12.47600 25.27100 12.33700 1.000 28.65000 244 PRO A O 1
ATOM 1850 N N . PRO A 1 244 ? -11.26400 27.09100 12.89300 1.000 27.33000 245 PRO A N 1
ATOM 1851 C CA . PRO A 1 244 ? -11.80600 27.14100 14.25100 1.000 25.69000 245 PRO A CA 1
ATOM 1852 C C . PRO A 1 244 ? -13.13500 27.88300 14.30800 1.000 24.23000 245 PRO A C 1
ATOM 1853 O O . PRO A 1 244 ? -13.55600 28.54700 13.36200 1.000 23.02000 245 PRO A O 1
ATOM 1857 N N . ARG A 1 245 ? -13.77100 27.78200 15.46500 1.000 26.75000 246 ARG A N 1
ATOM 1858 C CA . ARG A 1 245 ? -14.97800 28.53300 15.76600 1.000 28.29000 246 ARG A CA 1
ATOM 1859 C C . ARG A 1 245 ? -14.63600 29.64400 16.74600 1.000 23.48000 246 ARG A C 1
ATOM 1860 O O . ARG A 1 245 ? -14.05200 29.39000 17.80700 1.000 27.27000 246 ARG A O 1
ATOM 1868 N N . VAL A 1 246 ? -15.01100 30.86800 16.39500 1.000 23.74000 247 VAL A N 1
ATOM 1869 C CA . VAL A 1 246 ? -14.61200 32.05400 17.16900 1.000 23.01000 247 VAL A CA 1
ATOM 1870 C C . VAL A 1 246 ? -15.66800 32.23400 18.25400 1.000 24.36000 247 VAL A C 1
ATOM 1871 O O . VAL A 1 246 ? -16.57000 33.06800 18.16800 1.000 26.29000 247 VAL A O 1
ATOM 1875 N N . ALA A 1 247 ? -15.55300 31.42400 19.30000 1.000 22.56000 248 ALA A N 1
ATOM 1876 C CA . ALA A 1 247 ? -16.43800 31.52400 20.45300 1.000 25.79000 248 ALA A CA 1
ATOM 1877 C C . ALA A 1 247 ? -15.99000 32.65700 21.35900 1.000 29.43000 248 ALA A C 1
ATOM 1878 O O . ALA A 1 247 ? -14.81500 33.03900 21.37200 1.000 33.32000 248 ALA A O 1
ATOM 1880 N N . THR A 1 248 ? -16.93000 33.20300 22.11700 1.000 25.30000 249 THR A N 1
ATOM 1881 C CA . THR A 1 248 ? -16.57600 34.17500 23.13900 1.000 25.20000 249 THR A CA 1
ATOM 1882 C C . THR A 1 248 ? -17.02600 33.66800 24.49900 1.000 28.45000 249 THR A C 1
ATOM 1883 O O . THR A 1 248 ? -18.04400 32.97200 24.62200 1.000 26.99000 249 THR A O 1
ATOM 1887 N N . LEU A 1 249 ? -16.25800 33.99300 25.49500 1.000 21.41000 250 LEU A N 1
ATOM 1888 C CA . LEU A 1 249 ? -16.44200 33.56300 26.86500 1.000 24.75000 250 LEU A CA 1
ATOM 1889 C C . LEU A 1 249 ? -17.18400 34.62400 27.67700 1.000 22.50000 250 LEU A C 1
ATOM 1890 O O . LEU A 1 249 ? -17.22200 35.80600 27.30400 1.000 21.76000 250 LEU A O 1
ATOM 1895 N N . PRO A 1 250 ? -17.83100 34.23800 28.77800 1.000 20.92000 251 PRO A N 1
ATOM 1896 C CA . PRO A 1 250 ? -18.77400 35.15800 29.42300 1.000 23.02000 251 PRO A CA 1
ATOM 1897 C C . PRO A 1 250 ? -18.13400 36.40800 29.98300 1.000 23.84000 251 PRO A C 1
ATOM 1898 O O . PRO A 1 250 ? -18.81700 37.43200 30.11300 1.000 26.17000 251 PRO A O 1
ATOM 1902 N N . HIS A 1 251 ? -16.84000 36.36700 30.27700 1.000 22.56000 252 HIS A N 1
ATOM 1903 C CA . HIS A 1 251 ? -16.14100 37.50300 30.85100 1.000 22.96000 252 HIS A CA 1
ATOM 1904 C C . HIS A 1 251 ? -15.46700 38.35000 29.78200 1.000 22.84000 252 HIS A C 1
ATOM 1905 O O . HIS A 1 251 ? -14.77200 39.32100 30.11400 1.000 23.72000 252 HIS A O 1
ATOM 1912 N N . TRP A 1 252 ? -15.65200 38.01300 28.51200 1.000 19.93000 253 TRP A N 1
ATOM 1913 C CA . TRP A 1 252 ? -15.00200 38.76400 27.43400 1.000 19.96000 253 TRP A CA 1
ATOM 1914 C C . TRP A 1 252 ? -15.60000 40.13400 27.10200 1.000 21.56000 253 TRP A C 1
ATOM 1915 O O . TRP A 1 252 ? -14.86600 40.98100 26.58600 1.000 18.90000 253 TRP A O 1
ATOM 1926 N N . PRO A 1 253 ? -16.89200 40.41000 27.31000 1.000 18.44000 254 PRO A N 1
ATOM 1927 C CA . PRO A 1 253 ? -17.40100 41.72800 26.87900 1.000 19.06000 254 PRO A CA 1
ATOM 1928 C C . PRO A 1 253 ? -16.61000 42.91800 27.39800 1.000 20.95000 254 PRO A C 1
ATOM 1929 O O . PRO A 1 253 ? -16.28800 43.80700 26.59900 1.000 20.77000 254 PRO A O 1
ATOM 1933 N N . LEU A 1 254 ? -16.25600 42.95600 28.69000 1.000 20.09000 255 LEU A N 1
ATOM 1934 C CA . LEU A 1 254 ? -15.50800 44.12500 29.17400 1.000 18.99000 255 LEU A CA 1
ATOM 1935 C C . LEU A 1 254 ? -14.04300 44.06700 28.77800 1.000 19.74000 255 LEU A C 1
ATOM 1936 O O . LEU A 1 254 ? -13.41100 45.12600 28.66500 1.000 20.57000 255 LEU A O 1
ATOM 1941 N N . ILE A 1 255 ? -13.47200 42.87200 28.57900 1.000 18.84000 256 ILE A N 1
ATOM 1942 C CA . ILE A 1 255 ? -12.10200 42.80600 28.05900 1.000 17.36000 256 ILE A CA 1
ATOM 1943 C C . ILE A 1 255 ? -12.05300 43.43200 26.67500 1.000 18.55000 256 ILE A C 1
ATOM 1944 O O . ILE A 1 255 ? -11.13600 44.19800 26.33800 1.000 19.38000 256 ILE A O 1
ATOM 1949 N N . TYR A 1 256 ? -13.02100 43.06400 25.83500 1.000 18.93000 257 TYR A N 1
ATOM 1950 C CA . TYR A 1 256 ? -13.09100 43.62700 24.49800 1.000 17.97000 257 TYR A CA 1
ATOM 1951 C C . TYR A 1 256 ? -13.28700 45.13900 24.56000 1.000 20.35000 257 TYR A C 1
ATOM 1952 O O . TYR A 1 256 ? -12.63100 45.88500 23.82300 1.000 19.27000 257 TYR A O 1
ATOM 1961 N N . ALA A 1 257 ? -14.19200 45.61300 25.42700 1.000 18.19000 258 ALA A N 1
ATOM 1962 C CA . ALA A 1 257 ? -14.37900 47.05800 25.58400 1.000 18.86000 258 ALA A CA 1
ATOM 1963 C C . ALA A 1 257 ? -13.07200 47.75200 25.96200 1.000 20.18000 258 ALA A C 1
ATOM 1964 O O . ALA A 1 257 ? -12.75400 48.82600 25.42600 1.000 20.75000 258 ALA A O 1
ATOM 1966 N N . GLY A 1 258 ? -12.31100 47.15800 26.88000 1.000 18.12000 259 GLY A N 1
ATOM 1967 C CA . GLY A 1 2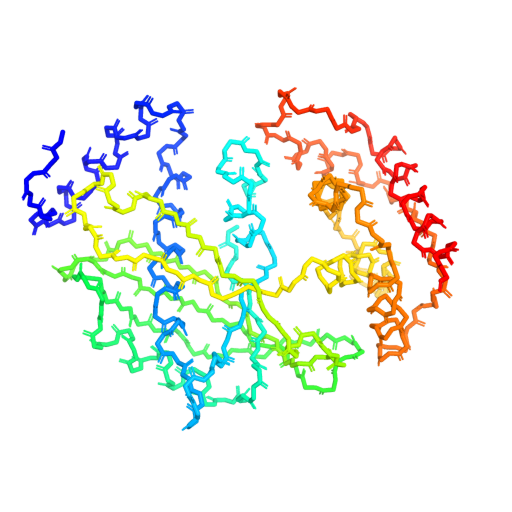58 ? -11.01100 47.73300 27.23500 1.000 19.02000 259 GLY A CA 1
ATOM 1968 C C . GLY A 1 258 ? -10.05300 47.77900 26.05600 1.000 19.25000 259 GLY A C 1
ATOM 1969 O O . GLY A 1 258 ? -9.28000 48.74300 25.89500 1.000 19.35000 259 GLY A O 1
ATOM 1970 N N . ALA A 1 259 ? -10.07000 46.73400 25.22500 1.000 19.49000 260 ALA A N 1
ATOM 1971 C CA . ALA A 1 259 ? -9.20700 46.67100 24.04400 1.000 19.58000 260 ALA A CA 1
ATOM 1972 C C . ALA A 1 259 ? -9.57800 47.70800 22.98900 1.000 21.59000 260 ALA A C 1
ATOM 1973 O O . ALA A 1 259 ? -8.73400 48.06100 22.15200 1.000 21.85000 260 ALA A O 1
ATOM 1975 N N . LEU A 1 260 ? -10.80700 48.22800 23.01800 1.000 20.24000 261 LEU A N 1
ATOM 1976 C CA . LEU A 1 260 ? -11.21400 49.28000 22.10300 1.000 18.99000 261 LEU A CA 1
ATOM 1977 C C . LEU A 1 260 ? -10.78700 50.67200 22.54800 1.000 19.53000 261 LEU A C 1
ATOM 1978 O O . LEU A 1 260 ? -10.99200 51.62400 21.78900 1.000 23.07000 261 LEU A O 1
ATOM 1983 N N . GLU A 1 261 ? -10.25900 50.82700 23.76300 1.000 21.62000 262 GLU A N 1
ATOM 1984 C CA . GLU A 1 261 ? -9.93900 52.15700 24.27400 1.000 23.67000 262 GLU A CA 1
ATOM 1985 C C . GLU A 1 261 ? -9.00200 52.89300 23.32400 1.000 24.64000 262 GLU A C 1
ATOM 1986 O O . GLU A 1 261 ? -8.00200 52.33800 22.86000 1.000 23.67000 262 GLU A O 1
ATOM 1992 N N . GLY A 1 262 ? -9.35400 54.14000 23.00400 1.000 24.02000 263 GLY A N 1
ATOM 1993 C CA . GLY A 1 262 ? -8.54300 54.93100 22.10100 1.000 24.49000 263 GLY A CA 1
ATOM 1994 C C . GLY A 1 262 ? -8.81500 54.73500 20.62700 1.000 28.34000 263 GLY A C 1
ATOM 1995 O O . GLY A 1 262 ? -8.17400 55.41300 19.80700 1.000 27.26000 263 GLY A O 1
ATOM 1996 N N . LEU A 1 263 ? -9.74000 53.84200 20.24900 1.000 23.73000 264 LEU A N 1
ATOM 1997 C CA . LEU A 1 263 ? -9.94700 53.49600 18.84800 1.000 21.68000 264 LEU A CA 1
ATOM 1998 C C . LEU A 1 263 ? -11.33100 53.90100 18.33000 1.000 24.02000 264 LEU A C 1
ATOM 1999 O O . LEU A 1 263 ? -11.82200 53.31600 17.36400 1.000 25.14000 264 LEU A O 1
ATOM 2004 N N . ASP A 1 264 ? -11.93500 54.93500 18.93200 1.000 26.21000 265 ASP A N 1
ATOM 2005 C CA . ASP A 1 264 ? -13.28900 55.35400 18.55500 1.000 31.65000 265 ASP A CA 1
ATOM 2006 C C . ASP A 1 264 ? -13.37900 55.75900 17.08800 1.000 30.38000 265 ASP A C 1
ATOM 2007 O O . ASP A 1 264 ? -14.43700 55.60800 16.45900 1.000 29.30000 265 ASP A O 1
ATOM 2012 N N . HIS A 1 265 ? -12.29800 56.30400 16.53600 1.000 27.93000 266 HIS A N 1
ATOM 2013 C CA . HIS A 1 265 ? -12.28100 56.80100 15.16800 1.000 29.24000 266 HIS A CA 1
ATOM 2014 C C . HIS A 1 265 ? -12.18900 55.70000 14.11400 1.000 28.67000 266 HIS A C 1
ATOM 2015 O O . HIS A 1 265 ? -12.30500 55.99700 12.91600 1.000 31.05000 266 HIS A O 1
ATOM 2022 N N . LEU A 1 266 ? -11.95300 54.44700 14.50500 1.000 23.86000 267 LEU A N 1
ATOM 2023 C CA . LEU A 1 266 ? -11.83300 53.37100 13.54400 1.000 23.33000 267 LEU A CA 1
ATOM 2024 C C . LEU A 1 266 ? -13.17600 52.67600 13.37500 1.000 25.83000 267 LEU A C 1
ATOM 2025 O O . LEU A 1 266 ? -14.03600 52.71300 14.25500 1.000 30.21000 267 LEU A O 1
ATOM 2030 N N . GLU A 1 267 ? -13.34900 52.04800 12.22400 1.000 27.65000 268 GLU A N 1
ATOM 2031 C CA . GLU A 1 267 ? -14.55600 51.27300 11.96500 1.000 30.39000 268 GLU A CA 1
ATOM 2032 C C . GLU A 1 267 ? -14.26000 49.85100 12.42000 1.000 30.75000 268 GLU A C 1
ATOM 2033 O O . GLU A 1 267 ? -13.70500 49.03100 11.68300 1.000 35.69000 268 GLU A O 1
ATOM 2039 N N . LEU A 1 268 ? -14.58300 49.58400 13.68000 1.000 26.46000 269 LEU A N 1
ATOM 2040 C CA . LEU A 1 268 ? -14.40600 48.28600 14.30800 1.000 23.02000 269 LEU A CA 1
ATOM 2041 C C . LEU A 1 268 ? -15.73500 47.81500 14.86300 1.000 21.92000 269 LEU A C 1
ATOM 2042 O O . LEU A 1 268 ? -16.63600 48.61500 15.13300 1.000 23.67000 269 LEU A O 1
ATOM 2047 N N . ALA A 1 269 ? -15.84400 46.50800 15.05200 1.000 20.30000 270 ALA A N 1
ATOM 2048 C CA . ALA A 1 269 ? -16.98500 45.98600 15.79400 1.000 20.07000 270 ALA A CA 1
ATOM 2049 C C . ALA A 1 269 ? -17.00500 46.59300 17.18900 1.000 22.03000 270 ALA A C 1
ATOM 2050 O O . ALA A 1 269 ? -15.97800 46.66800 17.86900 1.000 22.12000 270 ALA A O 1
ATOM 2052 N N . ARG A 1 270 ? -18.19100 47.02200 17.62900 1.000 21.32000 271 ARG A N 1
ATOM 2053 C CA . ARG A 1 270 ? -18.30600 47.74700 18.88100 1.000 22.33000 271 ARG A CA 1
ATOM 2054 C C . ARG A 1 270 ? -18.73200 46.87600 20.05200 1.000 22.87000 271 ARG A C 1
ATOM 2055 O O . ARG A 1 270 ? -18.72700 47.35600 21.19500 1.000 25.70000 271 ARG A O 1
ATOM 2063 N N . THR A 1 271 ? -19.09200 45.62000 19.79700 1.000 21.67000 272 THR A N 1
ATOM 2064 C CA . THR A 1 271 ? -19.40700 44.64700 20.82600 1.000 20.43000 272 THR A CA 1
ATOM 2065 C C . THR A 1 271 ? -18.62800 43.37500 20.54100 1.000 21.08000 272 THR A C 1
ATOM 2066 O O . THR A 1 271 ? -18.22500 43.11100 19.40300 1.000 22.93000 272 THR A O 1
ATOM 2070 N N . VAL A 1 272 ? -18.42100 42.57700 21.58800 1.000 22.23000 273 VAL A N 1
ATOM 2071 C CA . VAL A 1 272 ? -17.63500 41.36900 21.39100 1.000 20.02000 273 VAL A CA 1
ATOM 2072 C C . VAL A 1 272 ? -18.37800 40.38400 20.49500 1.000 19.86000 273 VAL A C 1
ATOM 2073 O O . VAL A 1 272 ? -17.75000 39.63600 19.74200 1.000 21.99000 273 VAL A O 1
ATOM 2077 N N . ASP A 1 273 ? -19.72200 40.38500 20.52400 1.000 23.80000 274 ASP A N 1
ATOM 2078 C CA . ASP A 1 273 ? -20.46900 39.53400 19.60400 1.000 24.36000 274 ASP A CA 1
ATOM 2079 C C . ASP A 1 273 ? -20.18700 39.90400 18.15900 1.000 21.30000 274 ASP A C 1
ATOM 2080 O O . ASP A 1 273 ? -19.94300 39.03000 17.32100 1.000 23.32000 274 ASP A O 1
ATOM 2085 N N . ALA A 1 274 ? -20.28900 41.19700 17.84200 1.000 21.41000 275 ALA A N 1
ATOM 2086 C CA . ALA A 1 274 ? -20.04000 41.64500 16.48300 1.000 20.26000 275 ALA A CA 1
ATOM 2087 C C . ALA A 1 274 ? -18.59400 41.37600 16.09800 1.000 19.94000 275 ALA A C 1
ATOM 2088 O O . ALA A 1 274 ? -18.31000 41.07700 14.93600 1.000 20.74000 275 ALA A O 1
ATOM 2090 N N . ALA A 1 275 ? -17.68000 41.43200 17.06700 1.000 18.99000 276 ALA A N 1
ATOM 2091 C CA . ALA A 1 275 ? -16.27100 41.16400 16.75900 1.000 19.06000 276 ALA A CA 1
ATOM 2092 C C . ALA A 1 275 ? -16.05000 39.69400 16.42200 1.000 20.57000 276 ALA A C 1
ATOM 2093 O O . ALA A 1 275 ? -15.37900 39.36100 15.43400 1.000 19.46000 276 ALA A O 1
ATOM 2095 N N . ALA A 1 276 ? -16.62900 38.79700 17.22600 1.000 20.37000 277 ALA A N 1
ATOM 2096 C CA . ALA A 1 276 ? -16.56300 37.37100 16.92300 1.000 20.18000 277 ALA A CA 1
ATOM 2097 C C . ALA A 1 276 ? -17.18800 37.05800 15.57300 1.000 18.89000 277 ALA A C 1
ATOM 2098 O O . ALA A 1 276 ? -16.68000 36.21400 14.82800 1.000 20.77000 277 ALA A O 1
ATOM 2100 N N . GLN A 1 277 ? -18.28200 37.74200 15.22600 1.000 19.36000 278 GLN A N 1
ATOM 2101 C CA . GLN A 1 277 ? -18.88900 37.53000 13.91600 1.000 21.48000 278 GLN A CA 1
ATOM 2102 C C . GLN A 1 277 ? -17.96100 37.99600 12.80400 1.000 20.95000 278 GLN A C 1
ATOM 2103 O O . GLN A 1 277 ? -17.80500 37.30700 11.78800 1.000 21.20000 278 GLN A O 1
ATOM 2109 N N . ALA A 1 278 ? -17.33000 39.15500 12.98800 1.000 19.65000 279 ALA A N 1
ATOM 2110 C CA . ALA A 1 278 ? -16.40700 39.65700 11.97900 1.000 20.07000 279 ALA A CA 1
ATOM 2111 C C . ALA A 1 278 ? -15.23200 38.71000 11.80200 1.000 20.75000 279 ALA A C 1
ATOM 2112 O O . ALA A 1 278 ? -14.81600 38.41400 10.67400 1.000 19.92000 279 ALA A O 1
ATOM 2114 N N . VAL A 1 279 ? -14.65200 38.26200 12.91000 1.000 19.35000 280 VAL A N 1
ATOM 2115 C CA . VAL A 1 279 ? -13.48700 37.39000 12.79400 1.000 19.18000 280 VAL A CA 1
ATOM 2116 C C . VAL A 1 279 ? -13.88300 36.03200 12.22000 1.000 21.32000 280 VAL A C 1
ATOM 2117 O O . VAL A 1 279 ? -13.14100 35.44800 11.42800 1.000 20.88000 280 VAL A O 1
ATOM 2121 N N . GLN A 1 280 ? -15.08400 35.52700 12.56100 1.000 19.80000 281 GLN A N 1
ATOM 2122 C CA . GLN A 1 280 ? -15.53500 34.26500 11.97700 1.000 19.86000 281 GLN A CA 1
ATOM 2123 C C . GLN A 1 280 ? -15.71000 34.38100 10.46900 1.000 20.98000 281 GLN A C 1
ATOM 2124 O O . GLN A 1 280 ? -15.35600 33.46100 9.72600 1.000 21.55000 281 GLN A O 1
ATOM 2130 N N . ARG A 1 281 ? -16.25600 35.50700 9.99800 1.000 21.40000 282 ARG A N 1
ATOM 2131 C CA . ARG A 1 281 ? -16.34600 35.74000 8.56000 1.000 21.34000 282 ARG A CA 1
ATOM 2132 C C . ARG A 1 281 ? -14.96500 35.74300 7.92200 1.000 22.05000 282 ARG A C 1
ATOM 2133 O O . ARG A 1 281 ? -14.79700 35.26300 6.79600 1.000 23.50000 282 ARG A O 1
ATOM 2141 N N . PHE A 1 282 ? -13.97500 36.31300 8.61900 1.000 21.61000 283 PHE A N 1
ATOM 2142 C CA . PHE A 1 282 ? -12.60800 36.34100 8.10200 1.000 21.01000 283 PHE A CA 1
ATOM 2143 C C . PHE A 1 282 ? -12.03200 34.93400 8.02800 1.000 22.72000 283 PHE A C 1
ATOM 2144 O O . PHE A 1 282 ? -11.41600 34.56500 7.02200 1.000 24.52000 283 PHE A O 1
ATOM 2152 N N . VAL A 1 283 ? -12.27300 34.11600 9.05800 1.000 22.63000 284 VAL A N 1
ATOM 2153 C CA . VAL A 1 283 ? -11.85300 32.71500 9.03300 1.000 20.72000 284 VAL A CA 1
ATOM 2154 C C . VAL A 1 283 ? -12.42200 32.01600 7.80500 1.000 24.86000 284 VAL A C 1
ATOM 2155 O O . VAL A 1 283 ? -11.71800 31.29000 7.09700 1.000 25.14000 284 VAL A O 1
ATOM 2159 N N . ALA A 1 284 ? -13.71400 32.22200 7.54500 1.000 24.06000 285 ALA A N 1
ATOM 2160 C CA . ALA A 1 284 ? -14.34900 31.56200 6.40900 1.000 25.97000 285 ALA A CA 1
ATOM 2161 C C . ALA A 1 284 ? -13.77600 32.05500 5.08600 1.000 27.20000 285 ALA A C 1
ATOM 2162 O O . ALA A 1 284 ? -13.58300 31.26000 4.16100 1.000 28.04000 285 ALA A O 1
ATOM 2164 N N . ARG A 1 285 ? -13.49200 33.35800 4.98300 1.000 23.81000 286 ARG A N 1
ATOM 2165 C CA . ARG A 1 285 ? -12.89200 33.91100 3.76900 1.000 25.11000 286 ARG A CA 1
ATOM 2166 C C . ARG A 1 285 ? -11.48600 33.35800 3.54600 1.000 28.60000 286 ARG A C 1
ATOM 2167 O O . ARG A 1 285 ? -11.09900 33.06600 2.40700 1.000 28.43000 286 ARG A O 1
ATOM 2175 N N . ILE A 1 286 ? -10.71400 33.20300 4.62300 1.000 25.65000 287 ILE A N 1
ATOM 2176 C CA . ILE A 1 286 ? -9.38900 32.59200 4.51800 1.000 25.91000 287 ILE A CA 1
ATOM 2177 C C . ILE A 1 286 ? -9.51000 31.15300 4.03300 1.000 29.39000 287 ILE A C 1
ATOM 2178 O O . ILE A 1 286 ? -8.79400 30.71600 3.11900 1.000 28.47000 287 ILE A O 1
ATOM 2183 N N . ASP A 1 287 ? -10.41900 30.39800 4.64600 1.000 26.50000 288 ASP A N 1
ATOM 2184 C CA . ASP A 1 287 ? -10.58300 28.98900 4.30500 1.000 27.12000 288 ASP A CA 1
ATOM 2185 C C . ASP A 1 287 ? -11.02300 28.80700 2.85600 1.000 33.50000 288 ASP A C 1
ATOM 2186 O O . ASP A 1 287 ? -10.66400 27.80200 2.22800 1.000 33.85000 288 ASP A O 1
ATOM 2191 N N . ARG A 1 288 ? -11.78800 29.76600 2.31400 1.000 31.11000 289 ARG A N 1
ATOM 2192 C CA . ARG A 1 288 ? -12.25500 29.72300 0.92700 1.000 34.86000 289 ARG A CA 1
ATOM 2193 C C . ARG A 1 288 ? -11.13100 29.87900 -0.08700 1.000 37.44000 289 ARG A C 1
ATOM 2194 O O . ARG A 1 288 ? -11.31500 29.50500 -1.25000 1.000 39.49000 289 ARG A O 1
ATOM 2202 N N . ALA A 1 289 ? -9.99500 30.45300 0.30600 1.000 37.14000 290 ALA A N 1
ATOM 2203 C CA . ALA A 1 289 ? -8.95000 30.79100 -0.65400 1.000 38.36000 290 ALA A CA 1
ATOM 2204 C C . ALA A 1 289 ? -8.43000 29.54400 -1.36600 1.000 38.91000 290 ALA A C 1
ATOM 2205 O O . ALA A 1 289 ? -8.35900 28.45200 -0.79300 1.000 40.86000 290 ALA A O 1
ATOM 2207 N N . THR A 1 290 ? -8.07100 29.71500 -2.63600 1.000 51.39000 291 THR A N 1
ATOM 2208 C CA . THR A 1 290 ? -7.54700 28.61600 -3.45200 1.000 52.11000 291 THR A CA 1
ATOM 2209 C C . THR A 1 290 ? -6.51000 29.11300 -4.45600 1.000 54.49000 291 THR A C 1
ATOM 2210 O O . THR A 1 290 ? -5.51300 28.43500 -4.72100 1.000 58.34000 291 THR A O 1
#

InterPro domains:
  IPR014942 Nucleotidyl transferase AbiEii toxin, Type IV TA system [PF08843] (49-277)

Foldseek 3Di:
DDPAFQPFLVLLLVLLVVVCVVVVHDSVQLLQLVVLLQLLVLQQVDADPVSHGQKAWADQNVLCLVPPPLAGFGAAGEIEGADDALVSQVSSQVSQCVGDLQKHWHKDDWDFDDDALAPHTKTKIKIFMGGNPHTRDIGIYIYHYDADCQPVAWDWTFDCSSVSSRRGPGGIGTHGDLLLNLLVLQCLQQDADDDVDGRQVLLSLVVNVSSVVVCPPPQLASSLVNNQRSQVSSVGDHPPGQRDDDPPHFVSNVSSCPSNPVDPADNTSVVSSVVVVVVSVVSVPGD

Secondary structure (DSSP, 8-state):
--SS--SSHHHHHHHHHHHHHHHT--HHHHHHHHHHHHHHHHHHT-B-TTS-BSEEEEHHHHHHHHH-GGGS----EEEEESS-SSHHHHHHHHHHHH-BTTEEEEEPPPEE---TT-SSPPEEEEEEEEETTEEEEEEEEEEEE--TTTTS--EEE---TTGGGT--S---EEE--HHHHHHHHHHHHTPPPPTT----TTHHHHHHHHHHHHHTT--SHHHHHHHHHHHHHHTSSPSSP-----TTHHHHHHHHTTT-TTS---SSHHHHHHHHHHHHHHHHH--

Solvent-accessible surface area: 13545 Å² total

Nearest PDB structures (foldseek):
  6y5u-assembly1_A  TM=1.003E+00  e=1.721E-58  Mycobacterium tuberculosis H37Rv
  6j7r-assembly1_A  TM=1.001E+00  e=2.573E-55  Mycobacterium tuberculosis H37Rv
  6j7p-assembly1_A  TM=9.996E-01  e=3.179E-53  Mycobacterium tuberculosis H37Rv
  6j7t-assembly1_A  TM=9.928E-01  e=2.138E-53  Mycobacterium tuberculosis H37Rv
  8xhr-assembly1_A  TM=9.765E-01  e=4.375E-54  Mycobacterium tuberculosis

Organism: Mycobacterium tuberculosis (strain ATCC 25618 / H37Rv) (NCBI:txid83332)

Sequence (287 aa):
PYSSPPTNLRSLRDRLTQVAERQGVVFGRLQRHVAMIVVAQFAATLTDDTGAPLLLVKGGSSLELRRGIPDSRTKDFDTVARRDIELIHEQLADAGETGWEGFTAIFTAPEEIDVPGMPVKPRRFTAKLSYRGRAFATVPIEVSSVEAGNADQFDTLTSDALGLVGVPAAVAVPCMTIPWQIAQKLHAVTAVLEEPKVNDRAHDLVDLQLLEGLLLDADLMPTRSACIAIFEARAQHPWPPRVATLPHWPLIYAGALEGLDHLELARTVDAAAQAVQRFVARIDRAT